Protein 6L8P (pdb70)

CATH classification: 3.30.1330.40

Nearest PDB structures (foldseek):
  6l8p-assembly1_B  TM=1.007E+00  e=3.776E-26  Psychrobacter sp. MES7-P7E
  3k0t-assembly1_B  TM=9.810E-01  e=5.019E-19  Pseudomonas syringae pv. tomato
  1jd1-assembly1_F  TM=9.611E-01  e=1.092E-15  Saccharomyces cerevisiae
  7kgc-assembly2_A  TM=9.576E-01  e=1.508E-15  Trichomonas vaginalis
  3quw-assembly1_A  TM=9.484E-01  e=1.023E-15  Saccharomyces cerevisiae

InterPro domains:
  IPR006056 RidA family [TIGR00004] (4-123)
  IPR006175 YjgF/YER057c/UK114 family [PF01042] (9-122)
  IPR006175 YjgF/YER057c/UK114 family [PTHR11803] (4-124)
  IPR019897 RidA, conserved site [PS01094] (101-119)
  IPR035959 RutC-like superfamily [G3DSA:3.30.1330.40] (1-125)
  IPR035959 RutC-like superfamily [SSF55298] (1-125)

Foldseek 3Di:
DKDFFDDLQAADDPDDDGQWIDDAQKIWGDKGWQARRPPRDHDPDDLSRLLSSLSRVQRRQVSVVHGQQFWAEKEKEFQDCVCVVSNVVSQVVRDDPPHHHYDYDYDNADPPGTGMIMITMGGD/DDQFDDLQAADDPDPDTQWDDDAQKIWGDWGWQARSVVRDHDPDDLSGLLSSLSRVQVRQVSNVHGQQFWQEKEKEFQDPVCVVSNVVSQVVRDDPPHHHYHYDRDNADPPGTGMIMITMGGD/DKDQFDDLQAADDPDPDTQWIDDDQKIWGDWHWQADSVVRDHDPDDLNGLLSSLSRVQVRQVSSVHGQQFWQEKEKEFQDCVCVVSNVVSQPVRDDPPHHHYHYDHDNADPPGGGMIMITMGGD

Solvent-accessible surface area: 13782 Å² total; per-residue (Å²): 139,78,86,57,13,122,16,115,157,3,8,66,37,35,20,10,33,16,10,0,5,35,13,49,71,26,0,10,0,0,8,8,12,0,11,25,35,151,75,63,118,44,93,161,43,22,118,36,10,0,76,18,0,0,90,1,0,78,11,0,0,90,47,4,59,15,40,15,104,30,1,0,17,0,32,1,4,0,36,64,26,96,31,21,66,48,0,23,108,5,0,84,88,41,19,70,137,75,42,5,0,6,4,5,14,36,3,47,30,4,6,126,57,2,41,0,6,0,10,2,20,0,78,58,119,105,51,13,109,23,122,157,2,6,56,38,37,21,11,32,16,2,0,0,45,8,57,73,25,0,9,0,0,8,8,10,0,13,18,30,164,74,64,118,44,98,165,42,23,113,36,10,0,74,18,0,1,93,0,0,89,14,0,0,92,46,3,56,16,37,23,103,32,1,0,10,1,38,4,8,1,32,67,45,95,32,25,64,46,0,23,103,4,1,85,87,44,19,70,136,80,40,6,0,4,4,5,17,32,3,46,31,5,8,120,58,2,43,0,6,0,18,2,19,0,57,61,128,78,101,50,15,109,23,124,161,2,6,56,38,32,19,11,32,15,1,0,0,35,7,38,75,28,0,9,0,0,8,9,9,0,12,22,30,167,73,64,116,40,97,157,45,21,114,36,11,0,76,18,0,0,90,1,0,71,14,0,0,104,46,3,57,15,44,13,88,17,6,0,15,0,36,0,8,0,36,63,27,96,32,17,67,48,0,22,107,3,1,83,88,37,21,77,136,85,38,9,0,4,3,5,14,36,3,48,24,1,8,118,51,2,44,0,6,0,14,2,18,0,72,53

Secondary structure (DSSP, 8-state):
-EEEE--TTSPPPSSS--SEEEETTEEEEEEE-SB-TTT-PBPSSHHHHHHHHHHHHHHHHHHTT--GGGEEEEEEEES-GGGHHHHHHHHHHH--SSPPEEEEEE-SB-GGG-SEEEEEEEE-/-EEE--TTSPPPSSS--SEEEETTEEEEEEE--EETTTTEE-SSHHHHHHHHHHHHHHHHHHTT--GGGEEEEEEEES-GGGHHHHHHHHHHH--SSPPEEEEEE-SB-GGG-SEEEEEEEE-/-EEEE--TTSPPPSSS--SEEEETTEEEEEEE-SEETTTTEEPSSHHHHHHHHHHHHHHHHHHTT--GGGEEEEEEEES-GGGHHHHHHHHHHH--SSPPEEEEEE-SB-GGG-SEEEEEEEE-

B-factor: mean 17.35, std 11.72, range [5.2, 79.17]

Structure (mmCIF, N/CA/C/O backbone):
data_6L8P
#
_entry.id   6L8P
#
_cell.length_a   67.284
_cell.length_b   71.141
_cell.length_c   108.479
_cell.angle_alpha   90.000
_cell.angle_beta   90.000
_cell.angle_gamma   90.000
#
_symmetry.space_group_name_H-M   'P 21 21 21'
#
loop_
_entity.id
_entity.type
_entity.pdbx_description
1 polymer 'RidA family protein'
2 non-polymer 'MALONATE ION'
3 water water
#
loop_
_atom_site.group_PDB
_atom_site.id
_atom_site.type_symbol
_atom_site.label_atom_id
_atom_site.label_alt_id
_atom_site.label_comp_id
_atom_site.label_asym_id
_atom_site.label_entity_id
_atom_site.label_seq_id
_atom_site.pdbx_PDB_ins_code
_atom_site.Cartn_x
_atom_site.Cartn_y
_atom_site.Cartn_z
_atom_site.occupancy
_atom_site.B_iso_or_equiv
_atom_site.auth_seq_id
_atom_site.auth_comp_id
_atom_site.auth_asym_id
_atom_site.auth_atom_id
_atom_site.pdbx_PDB_model_num
ATOM 1 N N . THR A 1 22 ? 22.648 18.696 28.885 1.00 33.21 2 THR A N 1
ATOM 2 C CA . THR A 1 22 ? 23.215 19.518 27.808 1.00 48.05 2 THR A CA 1
ATOM 3 C C . THR A 1 22 ? 23.108 18.799 26.463 1.00 36.64 2 THR A C 1
ATOM 4 O O . THR A 1 22 ? 23.192 17.579 26.416 1.00 36.50 2 THR A O 1
ATOM 8 N N . ARG A 1 23 ? 22.899 19.561 25.388 1.00 33.40 3 ARG A N 1
ATOM 9 C CA . ARG A 1 23 ? 22.766 18.964 24.069 1.00 28.85 3 ARG A CA 1
ATOM 10 C C . ARG A 1 23 ? 24.064 18.279 23.660 1.00 29.92 3 ARG A C 1
ATOM 11 O O . ARG A 1 23 ? 25.165 18.763 23.942 1.00 29.52 3 ARG A O 1
ATOM 19 N N . GLN A 1 24 ? 23.930 17.127 23.011 1.00 18.09 4 GLN A N 1
ATOM 20 C CA . GLN A 1 24 ? 25.027 16.467 22.320 1.00 19.09 4 GLN A CA 1
ATOM 21 C C . GLN A 1 24 ? 24.542 16.181 20.911 1.00 18.09 4 GLN A C 1
ATOM 22 O O . GLN A 1 24 ? 23.532 15.502 20.744 1.00 19.25 4 GLN A O 1
ATOM 28 N N . THR A 1 25 ? 25.278 16.649 19.917 1.00 14.27 5 THR A N 1
ATOM 29 C CA . THR A 1 25 ? 24.998 16.289 18.532 1.00 13.35 5 THR A CA 1
ATOM 30 C C . THR A 1 25 ? 25.607 14.928 18.210 1.00 17.99 5 THR A C 1
ATOM 31 O O . THR A 1 25 ? 26.745 14.628 18.597 1.00 18.74 5 THR A O 1
ATOM 35 N N . ILE A 1 26 ? 24.842 14.091 17.530 1.00 13.32 6 ILE A N 1
ATOM 36 C CA . ILE A 1 26 ? 25.227 12.721 17.219 1.00 13.95 6 ILE A CA 1
ATOM 37 C C . ILE A 1 26 ? 25.633 12.667 15.753 1.00 17.45 6 ILE A C 1
ATOM 38 O O . ILE A 1 26 ? 24.916 13.179 14.878 1.00 16.40 6 ILE A O 1
ATOM 43 N N . GLN A 1 27 ? 26.771 12.027 15.470 1.00 15.19 7 GLN A N 1
ATOM 44 C CA . GLN A 1 27 ? 27.181 11.797 14.091 1.00 15.54 7 GLN A CA 1
ATOM 45 C C . GLN A 1 27 ? 27.800 10.413 13.995 1.00 22.51 7 GLN A C 1
ATOM 46 O O . GLN A 1 27 ? 28.557 9.996 14.882 1.00 22.29 7 GLN A O 1
ATOM 52 N N . THR A 1 28 ? 27.461 9.704 12.932 1.00 15.33 8 THR A N 1
ATOM 53 C CA . THR A 1 28 ? 28.096 8.427 12.634 1.00 17.18 8 THR A CA 1
ATOM 54 C C . THR A 1 28 ? 28.247 8.252 11.131 1.00 17.04 8 THR A C 1
ATOM 55 O O . THR A 1 28 ? 27.317 8.483 10.361 1.00 14.77 8 THR A O 1
ATOM 59 N N . ASP A 1 29 ? 29.418 7.761 10.712 1.00 17.33 9 ASP A N 1
ATOM 60 C CA . ASP A 1 29 ? 29.564 7.418 9.304 1.00 18.01 9 ASP A CA 1
ATOM 61 C C . ASP A 1 29 ? 28.772 6.187 8.883 1.00 16.95 9 ASP A C 1
ATOM 62 O O . ASP A 1 29 ? 28.739 5.878 7.682 1.00 17.46 9 ASP A O 1
ATOM 67 N N . LYS A 1 30 ? 28.155 5.456 9.825 1.00 15.23 10 LYS A N 1
ATOM 68 C CA . LYS A 1 30 ? 27.352 4.306 9.460 1.00 15.93 10 LYS A CA 1
ATOM 69 C C . LYS A 1 30 ? 25.948 4.682 9.034 1.00 15.18 10 LYS A C 1
ATOM 70 O O . LYS A 1 30 ? 25.190 3.804 8.630 1.00 17.45 10 LYS A O 1
ATOM 76 N N . ALA A 1 31 ? 25.576 5.949 9.141 1.00 12.58 11 ALA A N 1
ATOM 77 C CA . ALA A 1 31 ? 24.319 6.412 8.579 1.00 11.12 11 ALA A CA 1
ATOM 78 C C . ALA A 1 31 ? 24.592 7.473 7.521 1.00 14.23 11 ALA A C 1
ATOM 79 O O . ALA A 1 31 ? 25.696 8.046 7.466 1.00 12.71 11 ALA A O 1
ATOM 81 N N . PRO A 1 32 ? 23.629 7.741 6.647 1.00 11.54 12 PRO A N 1
ATOM 82 C CA . PRO A 1 32 ? 23.871 8.719 5.566 1.00 10.64 12 PRO A CA 1
ATOM 83 C C . PRO A 1 32 ? 24.219 10.103 6.101 1.00 10.20 12 PRO A C 1
ATOM 84 O O . PRO A 1 32 ? 23.657 10.587 7.100 1.00 13.03 12 PRO A O 1
ATOM 88 N N . ALA A 1 33 ? 25.109 10.780 5.391 1.00 10.18 13 ALA A N 1
ATOM 89 C CA . ALA A 1 33 ? 25.326 12.189 5.686 1.00 10.02 13 ALA A CA 1
ATOM 90 C C . ALA A 1 33 ? 24.049 12.972 5.454 1.00 14.33 13 ALA A C 1
ATOM 91 O O . ALA A 1 33 ? 23.242 12.626 4.596 1.00 15.68 13 ALA A O 1
ATOM 93 N N . ALA A 1 34 ? 23.861 14.045 6.226 1.00 11.41 14 ALA A N 1
ATOM 94 C CA . ALA A 1 34 ? 22.671 14.870 6.016 1.00 12.24 14 ALA A CA 1
ATOM 95 C C . ALA A 1 34 ? 22.643 15.409 4.588 1.00 12.91 14 ALA A C 1
ATOM 96 O O . ALA A 1 34 ? 23.678 15.826 4.069 1.00 14.79 14 ALA A O 1
ATOM 98 N N . VAL A 1 35 ? 21.460 15.431 3.963 1.00 11.00 15 VAL A N 1
ATOM 99 C CA . VAL A 1 35 ? 21.302 15.990 2.622 1.00 12.64 15 VAL A CA 1
ATOM 100 C C . VAL A 1 35 ? 20.797 17.419 2.683 1.00 16.57 15 VAL A C 1
ATOM 101 O O . VAL A 1 35 ? 20.426 17.995 1.657 1.00 19.71 15 VAL A O 1
ATOM 105 N N . GLY A 1 36 ? 20.803 18.005 3.855 1.00 14.19 16 GLY A N 1
ATOM 106 C CA . GLY A 1 36 ? 20.404 19.387 4.030 1.00 12.81 16 GLY A CA 1
ATOM 107 C C . GLY A 1 36 ? 21.055 19.917 5.296 1.00 11.13 16 GLY A C 1
ATOM 108 O O . GLY A 1 36 ? 21.999 19.329 5.828 1.00 11.97 16 GLY A O 1
ATOM 109 N N . THR A 1 37 ? 20.540 21.049 5.787 1.00 11.24 17 THR A N 1
ATOM 110 C CA . THR A 1 37 ? 21.182 21.781 6.869 1.00 11.38 17 THR A CA 1
ATOM 111 C C . THR A 1 37 ? 20.640 21.245 8.187 1.00 11.46 17 THR A C 1
ATOM 112 O O . THR A 1 37 ? 19.757 21.838 8.814 1.00 11.80 17 THR A O 1
ATOM 116 N N . TYR A 1 38 ? 21.179 20.089 8.602 1.00 9.93 18 TYR A N 1
ATOM 117 C CA . TYR A 1 38 ? 20.736 19.420 9.828 1.00 8.80 18 TYR A CA 1
ATOM 118 C C . TYR A 1 38 ? 21.800 18.421 10.276 1.00 10.94 18 TYR A C 1
ATOM 119 O O . TYR A 1 38 ? 22.695 18.053 9.502 1.00 11.25 18 TYR A O 1
ATOM 128 N N . SER A 1 39 ? 21.708 18.021 11.550 1.00 9.64 19 SER A N 1
ATOM 129 C CA . SER A 1 39 ? 22.518 16.952 12.115 1.00 9.52 19 SER A CA 1
ATOM 130 C C . SER A 1 39 ? 21.713 15.671 12.114 1.00 9.50 19 SER A C 1
ATOM 131 O O . SER A 1 39 ? 20.474 15.685 12.167 1.00 10.22 19 SER A O 1
ATOM 134 N N . GLN A 1 40 ? 22.441 14.538 12.145 1.00 8.89 20 GLN A N 1
ATOM 135 C CA . GLN A 1 40 ? 21.750 13.255 12.154 1.00 9.13 20 GLN A CA 1
ATOM 136 C C . GLN A 1 40 ? 20.836 13.099 13.371 1.00 11.28 20 GLN A C 1
ATOM 137 O O . GLN A 1 40 ? 19.731 12.557 13.239 1.00 9.90 20 GLN A O 1
ATOM 143 N N . ALA A 1 41 ? 21.286 13.504 14.556 1.00 9.77 21 ALA A N 1
ATOM 144 C CA . ALA A 1 41 ? 20.429 13.425 15.734 1.00 9.40 21 ALA A CA 1
ATOM 145 C C . ALA A 1 41 ? 20.968 14.369 16.783 1.00 10.71 21 ALA A C 1
ATOM 146 O O . ALA A 1 41 ? 22.138 14.756 16.754 1.00 11.50 21 ALA A O 1
ATOM 148 N N . VAL A 1 42 ? 20.095 14.723 17.729 1.00 9.60 22 VAL A N 1
ATOM 149 C CA . VAL A 1 42 ? 20.480 15.552 18.870 1.00 8.74 22 VAL A CA 1
ATOM 150 C C . VAL A 1 42 ? 19.995 14.855 20.127 1.00 11.81 22 VAL A C 1
ATOM 151 O O . VAL A 1 42 ? 18.820 14.482 20.228 1.00 12.31 22 VAL A O 1
ATOM 155 N N . LYS A 1 43 ? 20.884 14.693 21.096 1.00 11.65 23 LYS A N 1
ATOM 156 C CA . LYS A 1 43 ? 20.555 14.029 22.352 1.00 13.74 23 LYS A CA 1
ATOM 157 C C . LYS A 1 43 ? 20.537 15.057 23.470 1.00 13.79 23 LYS A C 1
ATOM 158 O O . LYS A 1 43 ? 21.457 15.871 23.574 1.00 15.09 23 LYS A O 1
ATOM 164 N N . VAL A 1 44 ? 19.482 15.035 24.283 1.00 13.77 24 VAL A N 1
ATOM 165 C CA . VAL A 1 44 ? 19.392 15.895 25.464 1.00 15.78 24 VAL A CA 1
ATOM 166 C C . VAL A 1 44 ? 18.994 14.982 26.608 1.00 18.08 24 VAL A C 1
ATOM 167 O O . VAL A 1 44 ? 17.856 14.494 26.667 1.00 20.21 24 VAL A O 1
ATOM 171 N N . GLY A 1 45 ? 19.948 14.698 27.476 1.00 22.23 25 GLY A N 1
ATOM 172 C CA . GLY A 1 45 ? 19.672 13.761 28.554 1.00 22.98 25 GLY A CA 1
ATOM 173 C C . GLY A 1 45 ? 19.435 12.377 27.994 1.00 20.85 25 GLY A C 1
ATOM 174 O O . GLY A 1 45 ? 20.241 11.845 27.224 1.00 28.51 25 GLY A O 1
ATOM 175 N N . ASN A 1 46 ? 18.302 11.792 28.371 1.00 20.52 26 ASN A N 1
ATOM 176 C CA . ASN A 1 46 ? 17.931 10.472 27.894 1.00 26.14 26 ASN A CA 1
ATOM 177 C C . ASN A 1 46 ? 17.179 10.520 26.578 1.00 15.80 26 ASN A C 1
ATOM 178 O O . ASN A 1 46 ? 16.989 9.462 25.961 1.00 18.50 26 ASN A O 1
ATOM 183 N N . THR A 1 47 ? 16.760 11.711 26.139 1.00 18.02 27 THR A N 1
ATOM 184 C CA . THR A 1 47 ? 15.921 11.828 24.943 1.00 15.05 27 THR A CA 1
ATOM 185 C C . THR A 1 47 ? 16.793 12.055 23.709 1.00 14.97 27 THR A C 1
ATOM 186 O O . THR A 1 47 ? 17.763 12.813 23.751 1.00 15.83 27 THR A O 1
ATOM 190 N N . VAL A 1 48 ? 16.486 11.373 22.620 1.00 11.82 28 VAL A N 1
ATOM 191 C CA . VAL A 1 48 ? 17.237 11.604 21.385 1.00 9.85 28 VAL A CA 1
ATOM 192 C C . VAL A 1 48 ? 16.243 11.917 20.282 1.00 9.91 28 VAL A C 1
ATOM 193 O O . VAL A 1 48 ? 15.292 11.158 20.091 1.00 11.54 28 VAL A O 1
ATOM 197 N N . TYR A 1 49 ? 16.477 13.003 19.545 1.00 9.56 29 TYR A N 1
ATOM 198 C CA . TYR A 1 49 ? 15.668 13.348 18.363 1.00 9.06 29 TYR A CA 1
ATOM 199 C C . TYR A 1 49 ? 16.492 12.945 17.149 1.00 10.14 29 TYR A C 1
ATOM 200 O O . TYR A 1 49 ? 17.543 13.543 16.893 1.00 10.78 29 TYR A O 1
ATOM 209 N N . ILE A 1 50 ? 16.023 11.940 16.400 1.00 8.25 30 ILE A N 1
ATOM 210 C CA . ILE A 1 50 ? 16.702 11.480 15.186 1.00 7.91 30 ILE A CA 1
ATOM 211 C C . ILE A 1 50 ? 16.005 12.097 13.979 1.00 9.54 30 ILE A C 1
ATOM 212 O O . ILE A 1 50 ? 14.776 11.964 13.816 1.00 11.59 30 ILE A O 1
ATOM 217 N N . SER A 1 51 ? 16.809 12.744 13.132 1.00 8.07 31 SER A N 1
ATOM 218 C CA . SER A 1 51 ? 16.322 13.339 11.891 1.00 7.21 31 SER A CA 1
ATOM 219 C C . SER A 1 51 ? 15.615 12.315 11.020 1.00 10.81 31 SER A C 1
ATOM 220 O O . SER A 1 51 ? 15.852 11.097 11.109 1.00 10.29 31 SER A O 1
ATOM 223 N N . GLY A 1 52 ? 14.732 12.820 10.159 1.00 8.32 32 GLY A N 1
ATOM 224 C CA . GLY A 1 52 ? 14.131 11.938 9.164 1.00 7.20 32 GLY A CA 1
ATOM 225 C C . GLY A 1 52 ? 15.208 11.205 8.398 1.00 10.15 32 GLY A C 1
ATOM 226 O O . GLY A 1 52 ? 16.204 11.798 7.995 1.00 11.77 32 GLY A O 1
ATOM 227 N N . GLN A 1 53 ? 15.039 9.897 8.253 1.00 9.08 33 GLN A N 1
ATOM 228 C CA . GLN A 1 53 ? 15.953 9.056 7.492 1.00 9.47 33 GLN A CA 1
ATOM 229 C C . GLN A 1 53 ? 15.255 8.558 6.243 1.00 10.67 33 GLN A C 1
ATOM 230 O O . GLN A 1 53 ? 14.090 8.142 6.294 1.00 9.25 33 GLN A O 1
ATOM 236 N N . LEU A 1 54 ? 15.972 8.607 5.119 1.00 10.18 34 LEU A N 1
ATOM 237 C CA . LEU A 1 54 ? 15.526 8.070 3.844 1.00 8.35 34 LEU A CA 1
ATOM 238 C C . LEU A 1 54 ? 16.342 6.821 3.529 1.00 9.58 34 LEU A C 1
ATOM 239 O O . LEU A 1 54 ? 17.337 6.516 4.206 1.00 11.77 34 LEU A O 1
ATOM 244 N N . GLY A 1 55 ? 15.907 6.089 2.496 1.00 9.05 35 GLY A N 1
ATOM 245 C CA . GLY A 1 55 ? 16.496 4.783 2.230 1.00 9.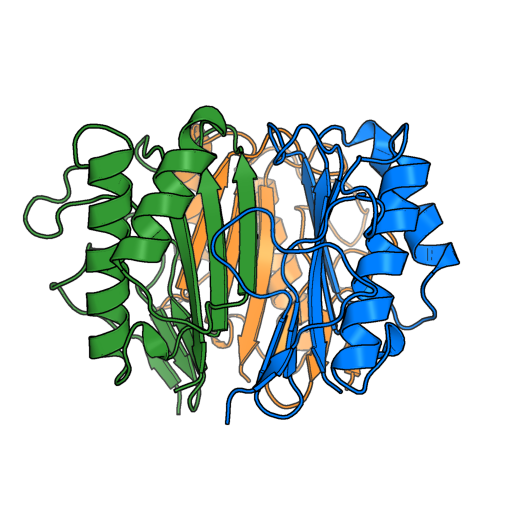42 35 GLY A CA 1
ATOM 246 C C . GLY A 1 55 ? 17.818 4.827 1.466 1.00 9.97 35 GLY A C 1
ATOM 247 O O . GLY A 1 55 ? 17.997 4.064 0.515 1.00 10.99 35 GLY A O 1
ATOM 248 N N . PHE A 1 56 ? 18.726 5.709 1.862 1.00 10.70 36 PHE A N 1
ATOM 249 C CA . PHE A 1 56 ? 20.037 5.804 1.217 1.00 10.85 36 PHE A CA 1
ATOM 250 C C . PHE A 1 56 ? 20.981 4.730 1.732 1.00 10.93 36 PHE A C 1
ATOM 251 O O . PHE A 1 56 ? 21.087 4.490 2.938 1.00 11.39 36 PHE A O 1
ATOM 259 N N . ASP A 1 57 ? 21.760 4.150 0.828 1.00 11.82 37 ASP A N 1
ATOM 260 C CA . ASP A 1 57 ? 23.001 3.491 1.244 1.00 11.76 37 ASP A CA 1
ATOM 261 C C . ASP A 1 57 ? 23.947 4.544 1.831 1.00 12.90 37 ASP A C 1
ATOM 262 O O . ASP A 1 57 ? 24.157 5.592 1.190 1.00 14.13 37 ASP A O 1
ATOM 267 N N . PRO A 1 58 ? 24.444 4.386 3.061 1.00 10.84 38 PRO A N 1
ATOM 268 C CA . PRO A 1 58 ? 25.187 5.488 3.680 1.00 10.92 38 PRO A CA 1
ATOM 269 C C . PRO A 1 58 ? 26.527 5.773 3.025 1.00 15.74 38 PRO A C 1
ATOM 270 O O . PRO A 1 58 ? 27.086 6.847 3.266 1.00 23.47 38 PRO A O 1
ATOM 274 N N . GLU A 1 59 ? 27.065 4.849 2.241 1.00 13.45 39 GLU A N 1
ATOM 275 C CA . GLU A 1 59 ? 28.336 5.150 1.578 1.00 17.60 39 GLU A CA 1
ATOM 276 C C . GLU A 1 59 ? 28.126 5.803 0.228 1.00 15.53 39 GLU A C 1
ATOM 277 O O . GLU A 1 59 ? 28.834 6.755 -0.134 1.00 17.87 39 GLU A O 1
ATOM 283 N N . THR A 1 60 ? 27.156 5.322 -0.521 1.00 11.81 40 THR A N 1
ATOM 284 C CA . THR A 1 60 ? 26.994 5.811 -1.882 1.00 11.03 40 THR A CA 1
ATOM 285 C C . THR A 1 60 ? 26.023 6.967 -1.981 1.00 12.58 40 THR A C 1
ATOM 286 O O . THR A 1 60 ? 25.996 7.654 -3.018 1.00 12.03 40 THR A O 1
ATOM 290 N N . MET A 1 61 ? 25.202 7.168 -0.931 1.00 9.83 41 MET A N 1
ATOM 291 C CA . MET A 1 61 ? 24.106 8.151 -0.935 1.00 9.97 41 MET A CA 1
ATOM 292 C C . MET A 1 61 ? 23.123 7.937 -2.074 1.00 12.63 41 MET A C 1
ATOM 293 O O . MET A 1 61 ? 22.444 8.880 -2.490 1.00 17.43 41 MET A O 1
ATOM 298 N N . GLU A 1 62 ? 22.972 6.698 -2.550 1.00 11.71 42 GLU A N 1
ATOM 299 C CA . GLU A 1 62 ? 21.954 6.362 -3.531 1.00 10.94 42 GLU A CA 1
ATOM 300 C C . GLU A 1 62 ? 20.811 5.651 -2.825 1.00 10.94 42 GLU A C 1
ATOM 301 O O . GLU A 1 62 ? 21.041 4.800 -1.966 1.00 11.58 42 GLU A O 1
ATOM 307 N N . LEU A 1 63 ? 19.588 5.991 -3.211 1.00 12.60 43 LEU A N 1
ATOM 308 C CA . LEU A 1 63 ? 18.415 5.279 -2.695 1.00 9.57 43 LEU A CA 1
ATOM 309 C C . LEU A 1 63 ? 18.390 3.830 -3.152 1.00 10.02 43 LEU A C 1
ATOM 310 O O . LEU A 1 63 ? 18.674 3.516 -4.315 1.00 13.38 43 LEU A O 1
ATOM 315 N N . ARG A 1 64 ? 18.032 2.934 -2.237 1.00 12.41 44 ARG A N 1
ATOM 316 C CA . ARG A 1 64 ? 17.789 1.546 -2.618 1.00 12.21 44 ARG A CA 1
ATOM 317 C C . ARG A 1 64 ? 16.615 1.458 -3.588 1.00 12.79 44 ARG A C 1
ATOM 318 O O . ARG A 1 64 ? 15.787 2.372 -3.711 1.00 13.74 44 ARG A O 1
ATOM 326 N N . GLU A 1 65 ? 16.540 0.340 -4.322 1.00 13.83 45 GLU A N 1
ATOM 327 C CA . GLU A 1 65 ? 15.494 0.171 -5.325 1.00 13.63 45 GLU A CA 1
ATOM 328 C C . GLU A 1 65 ? 14.205 -0.359 -4.697 1.00 15.14 45 GLU A C 1
ATOM 329 O O . GLU A 1 65 ? 14.187 -1.484 -4.174 1.00 16.77 45 GLU A O 1
ATOM 335 N N . GLY A 1 66 ? 13.134 0.440 -4.783 1.00 16.03 46 GLY A N 1
ATOM 336 C CA . GLY A 1 66 ? 11.807 0.041 -4.357 1.00 15.15 46 GLY A CA 1
ATOM 337 C C . GLY A 1 66 ? 11.532 0.290 -2.878 1.00 13.84 46 GLY A C 1
ATOM 338 O O . GLY A 1 66 ? 12.439 0.439 -2.055 1.00 14.59 46 GLY A O 1
ATOM 339 N N . PHE A 1 67 ? 10.228 0.244 -2.537 1.00 14.32 47 PHE A N 1
ATOM 340 C CA . PHE A 1 67 ? 9.806 0.577 -1.180 1.00 15.81 47 PHE A CA 1
ATOM 341 C C . PHE A 1 67 ? 10.413 -0.353 -0.136 1.00 13.04 47 PHE A C 1
ATOM 342 O O . PHE A 1 67 ? 10.896 0.113 0.885 1.00 12.80 47 PHE A O 1
ATOM 350 N N . LYS A 1 68 ? 10.293 -1.681 -0.303 1.00 11.60 48 LYS A N 1
ATOM 351 C CA . LYS A 1 68 ? 10.733 -2.565 0.778 1.00 13.01 48 LYS A CA 1
ATOM 352 C C . LYS A 1 68 ? 12.209 -2.358 1.100 1.00 12.81 48 LYS A C 1
ATOM 353 O O . LYS A 1 68 ? 12.605 -2.279 2.273 1.00 12.40 48 LYS A O 1
ATOM 359 N N . ALA A 1 69 ? 13.041 -2.300 0.056 1.00 12.72 49 ALA A N 1
ATOM 360 C CA . ALA A 1 69 ? 14.469 -2.121 0.256 1.00 13.04 49 ALA A CA 1
ATOM 361 C C . ALA A 1 69 ? 14.771 -0.766 0.890 1.00 12.99 49 ALA A C 1
ATOM 362 O O . ALA A 1 69 ? 15.632 -0.662 1.770 1.00 11.69 49 ALA A O 1
ATOM 364 N N . GLN A 1 70 ? 14.056 0.281 0.465 1.00 11.55 50 GLN A N 1
ATOM 365 C CA . GLN A 1 70 ? 14.252 1.578 1.112 1.00 10.33 50 GLN A CA 1
ATOM 366 C C . GLN A 1 70 ? 13.825 1.547 2.568 1.00 10.69 50 GLN A C 1
ATOM 367 O O . GLN A 1 70 ? 14.519 2.110 3.419 1.00 10.44 50 GLN A O 1
ATOM 373 N N . ALA A 1 71 ? 12.691 0.892 2.883 1.00 10.68 51 ALA A N 1
ATOM 374 C CA . ALA A 1 71 ? 12.250 0.826 4.286 1.00 8.93 51 ALA A CA 1
ATOM 375 C C . ALA A 1 71 ? 13.237 0.043 5.168 1.00 9.20 51 ALA A C 1
ATOM 376 O O . ALA A 1 71 ? 13.536 0.449 6.308 1.00 10.69 51 ALA A O 1
ATOM 378 N N . GLU A 1 72 ? 13.742 -1.089 4.660 1.00 11.27 52 GLU A N 1
ATOM 379 C CA . GLU A 1 72 ? 14.750 -1.833 5.393 1.00 12.06 52 GLU A CA 1
ATOM 380 C C . GLU A 1 72 ? 15.995 -0.991 5.615 1.00 10.59 52 GLU A C 1
ATOM 381 O O . GLU A 1 72 ? 16.597 -1.033 6.697 1.00 12.35 52 GLU A O 1
ATOM 387 N N . GLN A 1 73 ? 16.404 -0.226 4.585 1.00 9.80 53 GLN A N 1
ATOM 388 C CA . GLN A 1 73 ? 17.581 0.623 4.705 1.00 11.71 53 GLN A CA 1
ATOM 389 C C . GLN A 1 73 ? 17.348 1.763 5.692 1.00 9.30 53 GLN A C 1
ATOM 390 O O . GLN A 1 73 ? 18.241 2.112 6.467 1.00 10.53 53 GLN A O 1
ATOM 396 N N . VAL A 1 74 ? 16.130 2.326 5.713 1.00 9.66 54 VAL A N 1
ATOM 397 C CA . VAL A 1 74 ? 15.812 3.348 6.709 1.00 8.84 54 VAL A CA 1
ATOM 398 C C . VAL A 1 74 ? 16.001 2.794 8.106 1.00 10.11 54 VAL A C 1
ATOM 399 O O . VAL A 1 74 ? 16.596 3.450 8.969 1.00 9.16 54 VAL A O 1
ATOM 403 N N . PHE A 1 75 ? 15.533 1.562 8.338 1.00 11.88 55 PHE A N 1
ATOM 404 C CA . PHE A 1 75 ? 15.743 0.960 9.657 1.00 12.16 55 PHE A CA 1
ATOM 405 C C . PHE A 1 75 ? 17.230 0.757 9.972 1.00 9.17 55 PHE A C 1
ATOM 406 O O . PHE A 1 75 ? 17.666 0.996 11.102 1.00 12.28 55 PHE A O 1
ATOM 414 N N . GLU A 1 76 ? 18.038 0.339 8.983 1.00 11.99 56 GLU A N 1
ATOM 415 C CA . GLU A 1 76 ? 19.477 0.211 9.253 1.00 13.01 56 GLU A CA 1
ATOM 416 C C . GLU A 1 76 ? 20.100 1.565 9.600 1.00 10.37 56 GLU A C 1
ATOM 417 O O . GLU A 1 76 ? 20.951 1.677 10.509 1.00 13.63 56 GLU A O 1
ATOM 423 N N . ASN A 1 77 ? 19.678 2.616 8.876 1.00 10.24 57 ASN A N 1
ATOM 424 C CA . ASN A 1 77 ? 20.176 3.965 9.134 1.00 9.22 57 ASN A CA 1
ATOM 425 C C . ASN A 1 77 ? 19.785 4.471 10.527 1.00 10.45 57 ASN A C 1
ATOM 426 O O . ASN A 1 77 ? 20.610 5.026 11.273 1.00 11.71 57 ASN A O 1
ATOM 431 N N . ILE A 1 78 ? 18.524 4.252 10.912 1.00 10.18 58 ILE A N 1
ATOM 432 C CA . ILE A 1 78 ? 18.089 4.644 12.245 1.00 8.81 58 ILE A CA 1
ATOM 433 C C . ILE A 1 78 ? 18.845 3.868 13.304 1.00 9.18 58 ILE A C 1
ATOM 434 O O . ILE A 1 78 ? 19.297 4.453 14.286 1.00 10.92 58 ILE A O 1
ATOM 439 N N . LYS A 1 79 ? 18.978 2.552 13.114 1.00 11.21 59 LYS A N 1
ATOM 440 C CA . LYS A 1 79 ? 19.691 1.712 14.084 1.00 11.64 59 LYS A CA 1
ATOM 441 C C . LYS A 1 79 ? 21.117 2.216 14.293 1.00 12.84 59 LYS A C 1
ATOM 442 O O . LYS A 1 79 ? 21.591 2.323 15.441 1.00 13.57 59 LYS A O 1
ATOM 448 N N . ALA A 1 80 ? 21.802 2.575 13.195 1.00 14.31 60 ALA A N 1
ATOM 449 C CA . ALA A 1 80 ? 23.164 3.081 13.340 1.00 12.40 60 ALA A CA 1
ATOM 450 C C . ALA A 1 80 ? 23.205 4.334 14.213 1.00 12.97 60 ALA A C 1
ATOM 451 O O . ALA A 1 80 ? 24.122 4.507 15.038 1.00 15.29 60 ALA A O 1
ATOM 453 N N . ILE A 1 81 ? 22.233 5.245 14.018 1.00 10.80 61 ILE A N 1
ATOM 454 C CA . ILE A 1 81 ? 22.227 6.463 14.809 1.00 8.93 61 ILE A CA 1
ATOM 455 C C . ILE A 1 81 ? 21.859 6.168 16.259 1.00 11.92 61 ILE A C 1
ATOM 456 O O . ILE A 1 81 ? 22.414 6.780 17.180 1.00 13.19 61 ILE A O 1
ATOM 461 N N . CYS A 1 82 ? 20.929 5.241 16.481 1.00 11.25 62 CYS A N 1
ATOM 462 C CA . CYS A 1 82 ? 20.596 4.832 17.842 1.00 12.35 62 CYS A CA 1
ATOM 463 C C . CYS A 1 82 ? 21.844 4.377 18.565 1.00 15.52 62 CYS A C 1
ATOM 464 O O . CYS A 1 82 ? 22.096 4.788 19.702 1.00 15.66 62 CYS A O 1
ATOM 467 N N . GLU A 1 83 ? 22.637 3.539 17.897 1.00 14.88 63 GLU A N 1
ATOM 468 C CA . GLU A 1 83 ? 23.842 2.999 18.528 1.00 14.73 63 GLU A CA 1
ATOM 469 C C . GLU A 1 83 ? 24.864 4.090 18.780 1.00 19.11 63 GLU A C 1
ATOM 470 O O . GLU A 1 83 ? 25.513 4.104 19.833 1.00 19.23 63 GLU A O 1
ATOM 476 N N . ALA A 1 84 ? 25.015 5.027 17.839 1.00 15.14 64 ALA A N 1
ATOM 477 C CA . ALA A 1 84 ? 25.908 6.154 18.067 1.00 15.86 64 ALA A CA 1
ATOM 478 C C . ALA A 1 84 ? 25.460 6.995 19.251 1.00 18.17 64 ALA A C 1
ATOM 479 O O . ALA A 1 84 ? 26.280 7.649 19.897 1.00 18.37 64 ALA A O 1
ATOM 481 N N . ALA A 1 85 ? 24.166 6.993 19.561 1.00 15.32 65 ALA A N 1
ATOM 482 C CA . ALA A 1 85 ? 23.662 7.759 20.698 1.00 13.75 65 ALA A CA 1
ATOM 483 C C . ALA A 1 85 ? 23.718 6.976 22.004 1.00 15.51 65 ALA A C 1
ATOM 484 O O . ALA A 1 85 ? 23.302 7.502 23.044 1.00 21.12 65 ALA A O 1
ATOM 486 N N . GLY A 1 86 ? 24.193 5.734 21.961 1.00 17.82 66 GLY A N 1
ATOM 487 C CA . GLY A 1 86 ? 24.279 4.890 23.142 1.00 18.58 66 GLY A CA 1
ATOM 488 C C . GLY A 1 86 ? 23.034 4.097 23.416 1.00 24.91 66 GLY A C 1
ATOM 489 O O . GLY A 1 86 ? 22.857 3.594 24.531 1.00 23.29 66 GLY A O 1
ATOM 490 N N . GLY A 1 87 ? 22.154 3.986 22.442 1.00 16.59 67 GLY A N 1
ATOM 491 C CA . GLY A 1 87 ? 20.947 3.202 22.600 1.00 19.01 67 GLY A CA 1
ATOM 492 C C . GLY A 1 87 ? 20.748 2.164 21.520 1.00 17.86 67 GLY A C 1
ATOM 493 O O . GLY A 1 87 ? 21.716 1.688 20.905 1.00 19.30 67 GLY A O 1
ATOM 494 N N . SER A 1 88 ? 19.487 1.805 21.283 1.00 16.72 68 SER A N 1
ATOM 495 C CA . SER A 1 88 ? 19.108 0.823 20.279 1.00 16.25 68 SER A CA 1
ATOM 496 C C . SER A 1 88 ? 17.680 1.131 19.835 1.00 13.37 68 SER A C 1
ATOM 497 O O . SER A 1 88 ? 17.029 2.033 20.385 1.00 14.95 68 SER A O 1
ATOM 500 N N . LEU A 1 89 ? 17.198 0.380 18.827 1.00 15.44 69 LEU A N 1
ATOM 501 C CA . LEU A 1 89 ? 15.803 0.551 18.395 1.00 14.19 69 LEU A CA 1
ATOM 502 C C . LEU A 1 89 ? 14.824 0.259 19.527 1.00 14.55 69 LEU A C 1
ATOM 503 O O . LEU A 1 89 ? 13.692 0.765 19.518 1.00 14.94 69 LEU A O 1
ATOM 508 N N . ASN A 1 90 ? 15.220 -0.563 20.506 1.00 17.10 70 ASN A N 1
ATOM 509 C CA . ASN A 1 90 ? 14.327 -0.803 21.647 1.00 16.40 70 ASN A CA 1
ATOM 510 C C . ASN A 1 90 ? 14.043 0.460 22.438 1.00 17.08 70 ASN A C 1
ATOM 511 O O . ASN A 1 90 ? 13.115 0.472 23.259 1.00 17.24 70 ASN A O 1
ATOM 516 N N . ASP A 1 91 ? 14.835 1.514 22.254 1.00 13.96 71 ASP A N 1
ATOM 517 C CA . ASP A 1 91 ? 14.627 2.750 22.988 1.00 12.51 71 ASP A CA 1
ATOM 518 C C . ASP A 1 91 ? 13.722 3.730 22.255 1.00 11.33 71 ASP A C 1
ATOM 519 O O . ASP A 1 91 ? 13.373 4.763 22.836 1.00 13.34 71 ASP A O 1
ATOM 524 N N . VAL A 1 92 ? 13.306 3.414 21.027 1.00 12.01 72 VAL A N 1
ATOM 525 C CA . VAL A 1 92 ? 12.402 4.333 20.326 1.00 10.94 72 VAL A CA 1
ATOM 526 C C . VAL A 1 92 ? 11.069 4.380 21.063 1.00 10.75 72 VAL A C 1
ATOM 527 O O . VAL A 1 92 ? 10.480 3.331 21.366 1.00 12.36 72 VAL A O 1
ATOM 531 N N . VAL A 1 93 ? 10.567 5.602 21.296 1.00 10.15 73 VAL A N 1
ATOM 532 C CA . VAL A 1 93 ? 9.234 5.811 21.861 1.00 8.98 73 VAL A CA 1
ATOM 533 C C . VAL A 1 93 ? 8.246 6.328 20.840 1.00 11.38 73 VAL A C 1
ATOM 534 O O . VAL A 1 93 ? 7.034 6.116 21.031 1.00 11.25 73 VAL A O 1
ATOM 538 N N . LYS A 1 94 ? 8.715 6.947 19.743 1.00 9.48 74 LYS A N 1
ATOM 539 C CA . LYS A 1 94 ? 7.771 7.461 18.743 1.00 8.68 74 LYS A CA 1
ATOM 540 C C . LYS A 1 94 ? 8.465 7.428 17.387 1.00 8.42 74 LYS A C 1
ATOM 541 O O . LYS A 1 94 ? 9.612 7.866 17.278 1.00 9.92 74 LYS A O 1
ATOM 547 N N . PHE A 1 95 ? 7.778 6.882 16.393 1.00 7.57 75 PHE A N 1
ATOM 548 C CA . PHE A 1 95 ? 8.167 6.989 14.987 1.00 10.62 75 PHE A CA 1
ATOM 549 C C . PHE A 1 95 ? 7.155 7.862 14.246 1.00 10.53 75 PHE A C 1
ATOM 550 O O . PHE A 1 95 ? 5.945 7.742 14.454 1.00 9.10 75 PHE A O 1
ATOM 558 N N . ASN A 1 96 ? 7.635 8.672 13.301 1.00 8.06 76 ASN A N 1
ATOM 559 C CA . ASN A 1 96 ? 6.744 9.395 12.395 1.00 7.72 76 ASN A CA 1
ATOM 560 C C . ASN A 1 96 ? 7.089 8.954 10.992 1.00 10.71 76 ASN A C 1
ATOM 561 O O . ASN A 1 96 ? 8.223 9.154 10.539 1.00 9.90 76 ASN A O 1
ATOM 566 N N . VAL A 1 97 ? 6.135 8.347 10.309 1.00 7.69 77 VAL A N 1
ATOM 567 C CA . VAL A 1 97 ? 6.380 7.758 8.993 1.00 7.78 77 VAL A CA 1
ATOM 568 C C . VAL A 1 97 ? 5.715 8.606 7.916 1.00 8.18 77 VAL A C 1
ATOM 569 O O . VAL A 1 97 ? 4.511 8.897 8.002 1.00 9.28 77 VAL A O 1
ATOM 573 N N . SER A 1 98 ? 6.482 8.964 6.877 1.00 6.80 78 SER A N 1
ATOM 574 C CA . SER A 1 98 ? 5.945 9.627 5.698 1.00 6.66 78 SER A CA 1
ATOM 575 C C . SER A 1 98 ? 6.148 8.708 4.503 1.00 8.25 78 SER A C 1
ATOM 576 O O . SER A 1 98 ? 7.279 8.299 4.219 1.00 9.58 78 SER A O 1
ATOM 579 N N . LEU A 1 99 ? 5.057 8.355 3.830 1.00 8.86 79 LEU A N 1
ATOM 580 C CA . LEU A 1 99 ? 5.072 7.503 2.641 1.00 7.83 79 LEU A CA 1
ATOM 581 C C . LEU A 1 99 ? 4.642 8.312 1.433 1.00 8.65 79 LEU A C 1
ATOM 582 O O . LEU A 1 99 ? 3.801 9.200 1.554 1.00 9.71 79 LEU A O 1
ATOM 587 N N . THR A 1 100 ? 5.147 7.950 0.229 1.00 8.77 80 THR A N 1
ATOM 588 C CA . THR A 1 100 ? 4.539 8.562 -0.952 1.00 7.39 80 THR A CA 1
ATOM 589 C C . THR A 1 100 ? 3.383 7.728 -1.508 1.00 8.96 80 THR A C 1
ATOM 590 O O . THR A 1 100 ? 2.645 8.213 -2.389 1.00 10.80 80 THR A O 1
ATOM 594 N N . ASP A 1 101 ? 3.173 6.508 -1.004 1.00 10.34 81 ASP A N 1
ATOM 595 C CA . ASP A 1 101 ? 2.058 5.675 -1.482 1.00 11.12 81 ASP A CA 1
ATOM 596 C C . ASP A 1 101 ? 1.571 4.790 -0.347 1.00 12.38 81 ASP A C 1
ATOM 597 O O . ASP A 1 101 ? 2.296 3.890 0.072 1.00 10.95 81 ASP A O 1
ATOM 602 N N . LEU A 1 102 ? 0.359 5.046 0.161 1.00 12.33 82 LEU A N 1
ATOM 603 C CA . LEU A 1 102 ? -0.141 4.208 1.254 1.00 12.78 82 LEU A CA 1
ATOM 604 C C . LEU A 1 102 ? -0.441 2.782 0.812 1.00 13.58 82 LEU A C 1
ATOM 605 O O . LEU A 1 102 ? -0.692 1.939 1.682 1.00 15.22 82 LEU A O 1
ATOM 610 N N . SER A 1 103 ? -0.392 2.485 -0.491 1.00 11.97 83 SER A N 1
ATOM 611 C CA . SER A 1 103 ? -0.379 1.088 -0.918 1.00 16.06 83 SER A CA 1
ATOM 612 C C . SER A 1 103 ? 0.770 0.320 -0.290 1.00 15.75 83 SER A C 1
ATOM 613 O O . SER A 1 103 ? 0.705 -0.908 -0.217 1.00 19.57 83 SER A O 1
ATOM 616 N N . ASP A 1 104 ? 1.836 1.000 0.142 1.00 11.99 84 ASP A N 1
ATOM 617 C CA . ASP A 1 104 ? 2.953 0.343 0.814 1.00 11.65 84 ASP A CA 1
ATOM 618 C C . ASP A 1 104 ? 2.721 0.089 2.314 1.00 11.59 84 ASP A C 1
ATOM 619 O O . ASP A 1 104 ? 3.614 -0.452 2.970 1.00 14.82 84 ASP A O 1
ATOM 624 N N . PHE A 1 105 ? 1.539 0.411 2.841 1.00 13.72 85 PHE A N 1
ATOM 625 C CA . PHE A 1 105 ? 1.273 0.327 4.283 1.00 14.05 85 PHE A CA 1
ATOM 626 C C . PHE A 1 105 ? 1.454 -1.098 4.810 1.00 15.83 85 PHE A C 1
ATOM 627 O O . PHE A 1 105 ? 2.100 -1.305 5.847 1.00 14.54 85 PHE A O 1
ATOM 635 N N . ALA A 1 106 ? 0.941 -2.098 4.088 1.00 15.93 86 ALA A N 1
ATOM 636 C CA . ALA A 1 106 ? 1.080 -3.465 4.586 1.00 16.45 86 ALA A CA 1
ATOM 637 C C . ALA A 1 106 ? 2.544 -3.853 4.693 1.00 15.49 86 ALA A C 1
ATOM 638 O O . ALA A 1 106 ? 2.986 -4.367 5.730 1.00 16.65 86 ALA A O 1
ATOM 640 N N . VAL A 1 107 ? 3.342 -3.555 3.651 1.00 14.94 87 VAL A N 1
ATOM 641 C CA . VAL A 1 107 ? 4.742 -3.928 3.730 1.00 16.10 87 VAL A CA 1
ATOM 642 C C . VAL A 1 107 ? 5.473 -3.087 4.783 1.00 17.26 87 VAL A C 1
ATOM 643 O O . VAL A 1 107 ? 6.360 -3.599 5.472 1.00 15.80 87 VAL A O 1
ATOM 647 N N . LEU A 1 108 ? 5.074 -1.816 4.972 1.00 12.71 88 LEU A N 1
ATOM 648 C CA . LEU A 1 108 ? 5.636 -1.023 6.065 1.00 11.68 88 LEU A CA 1
ATOM 649 C C . LEU A 1 108 ? 5.459 -1.746 7.394 1.00 11.99 88 LEU A C 1
ATOM 650 O O . LEU A 1 108 ? 6.411 -1.897 8.175 1.00 14.47 88 LEU A O 1
ATOM 655 N N . ASN A 1 109 ? 4.236 -2.237 7.633 1.00 13.83 89 ASN A N 1
ATOM 656 C CA . ASN A 1 109 ? 3.987 -2.883 8.913 1.00 15.36 89 ASN A CA 1
ATOM 657 C C . ASN A 1 109 ? 4.808 -4.162 9.038 1.00 15.38 89 ASN A C 1
ATOM 658 O O . ASN A 1 109 ? 5.343 -4.445 10.123 1.00 14.90 89 ASN A O 1
ATOM 663 N N . GLU A 1 110 ? 5.029 -4.866 7.920 1.00 14.62 90 GLU A N 1
ATOM 664 C CA . GLU A 1 110 ? 5.861 -6.071 7.950 1.00 15.65 90 GLU A CA 1
ATOM 665 C C . GLU A 1 110 ? 7.313 -5.746 8.279 1.00 17.30 90 GLU A C 1
ATOM 666 O O . GLU A 1 110 ? 7.954 -6.441 9.087 1.00 17.22 90 GLU A O 1
ATOM 672 N N . VAL A 1 111 ? 7.854 -4.676 7.681 1.00 13.24 91 VAL A N 1
ATOM 673 C CA . VAL A 1 111 ? 9.229 -4.309 7.960 1.00 11.99 91 VAL A CA 1
ATOM 674 C C . VAL A 1 111 ? 9.370 -3.892 9.413 1.00 12.62 91 VAL A C 1
ATOM 675 O O . VAL A 1 111 ? 10.368 -4.223 10.068 1.00 13.58 91 VAL A O 1
ATOM 679 N N . PHE A 1 112 ? 8.333 -3.229 9.959 1.00 14.00 92 PHE A N 1
ATOM 680 C CA . PHE A 1 112 ? 8.353 -2.870 11.374 1.00 11.88 92 PHE A CA 1
ATOM 681 C C . PHE A 1 112 ? 8.457 -4.118 12.245 1.00 14.04 92 PHE A C 1
ATOM 682 O O . PHE A 1 112 ? 9.318 -4.182 13.150 1.00 13.88 92 PHE A O 1
ATOM 690 N N . VAL A 1 113 ? 7.632 -5.137 11.933 1.00 14.54 93 VAL A N 1
ATOM 691 C CA . VAL A 1 113 ? 7.634 -6.364 12.737 1.00 15.17 93 VAL A CA 1
ATOM 692 C C . VAL A 1 113 ? 8.995 -7.029 12.651 1.00 19.47 93 VAL A C 1
ATOM 693 O O . VAL A 1 113 ? 9.530 -7.519 13.656 1.00 18.45 93 VAL A O 1
ATOM 697 N N . ALA A 1 114 ? 9.604 -7.003 11.463 1.00 16.89 94 ALA A N 1
ATOM 698 C CA . ALA A 1 114 ? 10.886 -7.676 11.288 1.00 17.95 94 ALA A CA 1
ATOM 699 C C . ALA A 1 114 ? 12.000 -6.987 12.058 1.00 20.01 94 ALA A C 1
ATOM 700 O O . ALA A 1 114 ? 12.985 -7.633 12.448 1.00 21.77 94 ALA A O 1
ATOM 702 N N . ASN A 1 115 ? 11.869 -5.684 12.315 1.00 14.95 95 ASN A N 1
ATOM 703 C CA . ASN A 1 115 ? 12.958 -4.936 12.892 1.00 14.56 95 ASN A CA 1
ATOM 704 C C . ASN A 1 115 ? 12.772 -4.575 14.354 1.00 16.21 95 ASN A C 1
ATOM 705 O O . ASN A 1 115 ? 13.718 -4.066 14.964 1.00 18.73 95 ASN A O 1
ATOM 710 N N . LEU A 1 116 ? 11.586 -4.810 14.926 1.00 13.42 96 LEU A N 1
ATOM 711 C CA . LEU A 1 116 ? 11.261 -4.303 16.251 1.00 14.50 96 LEU A CA 1
ATOM 712 C C . LEU A 1 116 ? 10.723 -5.445 17.084 1.00 17.00 96 LEU A C 1
ATOM 713 O O . LEU A 1 116 ? 10.126 -6.377 16.546 1.00 18.31 96 LEU A O 1
ATOM 718 N N . SER A 1 117 ? 10.916 -5.338 18.395 1.00 18.97 97 SER A N 1
ATOM 719 C CA . SER A 1 117 ? 10.255 -6.221 19.345 1.00 18.65 97 SER A CA 1
ATOM 720 C C . SER A 1 117 ? 9.294 -5.416 20.206 1.00 24.08 97 SER A C 1
ATOM 721 O O . SER A 1 117 ? 9.509 -4.228 20.474 1.00 23.09 97 SER A O 1
ATOM 724 N N . GLU A 1 118 ? 8.229 -6.085 20.631 1.00 19.60 98 GLU A N 1
ATOM 725 C CA . GLU A 1 118 ? 7.280 -5.473 21.545 1.00 21.29 98 GLU A CA 1
ATOM 726 C C . GLU A 1 118 ? 7.952 -5.065 22.860 1.00 30.76 98 GLU A C 1
ATOM 727 O O . GLU A 1 118 ? 8.952 -5.662 23.289 1.00 23.43 98 GLU A O 1
ATOM 733 N N . PRO A 1 119 ? 7.420 -4.037 23.531 1.00 23.02 99 PRO A N 1
ATOM 734 C CA . PRO A 1 119 ? 6.287 -3.232 23.032 1.00 22.66 99 PRO A CA 1
ATOM 735 C C . PRO A 1 119 ? 6.702 -2.278 21.887 1.00 17.79 99 PRO A C 1
ATOM 736 O O . PRO A 1 119 ? 7.808 -1.748 21.938 1.00 18.98 99 PRO A O 1
ATOM 740 N N . TYR A 1 120 ? 5.832 -2.104 20.887 1.00 15.60 100 TYR A N 1
ATOM 741 C CA . TYR A 1 120 ? 6.187 -1.208 19.777 1.00 12.35 100 TYR A CA 1
ATOM 742 C C . TYR A 1 120 ? 6.061 0.261 20.167 1.00 16.52 100 TYR A C 1
ATOM 743 O O . TYR A 1 120 ? 5.300 0.632 21.065 1.00 14.82 100 TYR A O 1
ATOM 752 N N . PRO A 1 121 ? 6.798 1.133 19.503 1.00 10.71 101 PRO A N 1
ATOM 753 C CA . PRO A 1 121 ? 6.665 2.574 19.776 1.00 9.34 101 PRO A CA 1
ATOM 754 C C . PRO A 1 121 ? 5.298 3.088 19.342 1.00 8.86 101 PRO A C 1
ATOM 755 O O . PRO A 1 121 ? 4.580 2.470 18.542 1.00 9.80 101 PRO A O 1
ATOM 759 N N . ALA A 1 122 ? 4.997 4.293 19.835 1.00 8.13 102 ALA A N 1
ATOM 760 C CA . ALA A 1 122 ? 3.923 5.083 19.269 1.00 7.97 102 ALA A CA 1
ATOM 761 C C . ALA A 1 122 ? 4.308 5.445 17.837 1.00 9.15 102 ALA A C 1
ATOM 762 O O . ALA A 1 122 ? 5.487 5.450 17.462 1.00 9.92 102 ALA A O 1
ATOM 764 N N . ARG A 1 123 ? 3.309 5.736 17.031 1.00 7.15 103 ARG A N 1
ATOM 765 C CA . ARG A 1 123 ? 3.562 6.002 15.611 1.00 7.30 103 ARG A CA 1
ATOM 766 C C . ARG A 1 123 ? 2.517 6.948 15.045 1.00 9.35 103 ARG A C 1
ATOM 767 O O . ARG A 1 123 ? 1.362 6.960 15.478 1.00 9.13 103 ARG A O 1
ATOM 775 N N . ALA A 1 124 ? 2.914 7.669 13.995 1.00 8.77 104 ALA A N 1
ATOM 776 C CA . ALA A 1 124 ? 1.965 8.259 13.071 1.00 7.72 104 ALA A CA 1
ATOM 777 C C . ALA A 1 124 ? 2.405 7.917 11.656 1.00 9.13 104 ALA A C 1
ATOM 778 O O . ALA A 1 124 ? 3.593 7.645 11.404 1.00 9.95 104 ALA A O 1
ATOM 780 N N . ALA A 1 125 ? 1.457 7.930 10.723 1.00 8.70 105 ALA A N 1
ATOM 781 C CA . ALA A 1 125 ? 1.794 7.573 9.343 1.00 8.21 105 ALA A CA 1
ATOM 782 C C . ALA A 1 125 ? 0.875 8.351 8.421 1.00 9.57 105 ALA A C 1
ATOM 783 O O . ALA A 1 125 ? -0.349 8.370 8.609 1.00 10.17 105 ALA A O 1
ATOM 785 N N . VAL A 1 126 ? 1.452 8.974 7.394 1.00 9.46 106 VAL A N 1
ATOM 786 C CA . VAL A 1 126 ? 0.647 9.715 6.428 1.00 7.79 106 VAL A CA 1
ATOM 787 C C . VAL A 1 126 ? 1.250 9.501 5.054 1.00 6.81 106 VAL A C 1
ATOM 788 O O . VAL A 1 126 ? 2.422 9.120 4.920 1.00 9.38 106 VAL A O 1
ATOM 792 N N . GLN A 1 127 ? 0.437 9.746 4.014 1.00 7.27 107 GLN A N 1
ATOM 793 C CA . GLN A 1 127 ? 0.969 9.804 2.646 1.00 7.29 107 GLN A CA 1
ATOM 794 C C . GLN A 1 127 ? 1.227 11.274 2.313 1.00 9.40 107 GLN A C 1
ATOM 795 O O . GLN A 1 127 ? 0.287 12.086 2.316 1.00 9.25 107 GLN A O 1
ATOM 801 N N . VAL A 1 128 ? 2.493 11.606 2.045 1.00 8.30 108 VAL A N 1
ATOM 802 C CA . VAL A 1 128 ? 2.872 12.969 1.654 1.00 9.09 108 VAL A CA 1
ATOM 803 C C . VAL A 1 128 ? 2.882 13.055 0.134 1.00 9.01 108 VAL A C 1
ATOM 804 O O . VAL A 1 128 ? 2.704 12.053 -0.568 1.00 11.18 108 VAL A O 1
ATOM 808 N N . ALA A 1 129 ? 3.049 14.279 -0.397 1.00 8.26 109 ALA A N 1
ATOM 809 C CA . ALA A 1 129 ? 3.091 14.451 -1.838 1.00 9.16 109 ALA A CA 1
ATOM 810 C C . ALA A 1 129 ? 4.417 13.981 -2.440 1.00 11.06 109 ALA A C 1
ATOM 811 O O . ALA A 1 129 ? 4.451 13.436 -3.550 1.00 12.39 109 ALA A O 1
ATOM 813 N N . ALA A 1 130 ? 5.517 14.184 -1.729 1.00 9.20 110 ALA A N 1
ATOM 814 C CA . ALA A 1 130 ? 6.836 13.818 -2.242 1.00 7.91 110 ALA A CA 1
ATOM 815 C C . ALA A 1 130 ? 7.825 13.908 -1.087 1.00 7.93 110 ALA A C 1
ATOM 816 O O . ALA A 1 130 ? 7.547 14.529 -0.043 1.00 8.07 110 ALA A O 1
ATOM 818 N N . LEU A 1 131 ? 8.991 13.304 -1.292 1.00 8.87 111 LEU A N 1
ATOM 819 C CA . LEU A 1 131 ? 10.068 13.284 -0.310 1.00 8.31 111 LEU A CA 1
ATOM 820 C C . LEU A 1 131 ? 11.379 13.706 -0.941 1.00 8.43 111 LEU A C 1
ATOM 821 O O . LEU A 1 131 ? 11.555 13.605 -2.158 1.00 10.12 111 LEU A O 1
ATOM 826 N N . PRO A 1 132 ? 12.335 14.178 -0.140 1.00 9.03 112 PRO A N 1
ATOM 827 C CA . PRO A 1 132 ? 13.596 14.628 -0.721 1.00 11.21 112 PRO A CA 1
ATOM 828 C C . PRO A 1 132 ? 14.264 13.544 -1.551 1.00 13.25 112 PRO A C 1
ATOM 829 O O . PRO A 1 132 ? 14.234 12.351 -1.224 1.00 14.25 112 PRO A O 1
ATOM 833 N N . LYS A 1 133 ? 14.825 13.985 -2.672 1.00 12.82 113 LYS A N 1
ATOM 834 C CA . LYS A 1 133 ? 15.598 13.145 -3.577 1.00 10.60 113 LYS A CA 1
ATOM 835 C C . LYS A 1 133 ? 14.771 12.034 -4.198 1.00 14.64 113 LYS A C 1
ATOM 836 O O . LYS A 1 133 ? 15.342 11.102 -4.800 1.00 15.41 113 LYS A O 1
ATOM 842 N N . GLY A 1 134 ? 13.443 12.111 -4.095 1.00 11.74 114 GLY A N 1
ATOM 843 C CA . GLY A 1 134 ? 12.583 11.118 -4.707 1.00 10.92 114 GLY A CA 1
ATOM 844 C C . GLY A 1 134 ? 12.434 9.851 -3.899 1.00 12.41 114 GLY A C 1
ATOM 845 O O . GLY A 1 134 ? 11.969 8.844 -4.443 1.00 13.03 114 GLY A O 1
ATOM 846 N N . GLY A 1 135 ? 12.790 9.870 -2.627 1.00 10.74 115 GLY A N 1
ATOM 847 C CA . GLY A 1 135 ? 12.512 8.721 -1.768 1.00 8.50 115 GLY A CA 1
ATOM 848 C C . GLY A 1 135 ? 11.018 8.430 -1.665 1.00 9.58 115 GLY A C 1
ATOM 849 O O . GLY A 1 135 ? 10.162 9.277 -1.934 1.00 11.14 115 GLY A O 1
ATOM 850 N N . VAL A 1 136 ? 10.696 7.175 -1.308 1.00 8.34 116 VAL A N 1
ATOM 851 C CA . VAL A 1 136 ? 9.294 6.789 -1.102 1.00 9.47 116 VAL A CA 1
ATOM 852 C C . VAL A 1 136 ? 8.960 6.540 0.360 1.00 9.69 116 VAL A C 1
ATOM 853 O O . VAL A 1 136 ? 7.794 6.255 0.673 1.00 9.66 116 VAL A O 1
ATOM 857 N N . VAL A 1 137 ? 9.907 6.680 1.273 1.00 7.13 117 VAL A N 1
ATOM 858 C CA . VAL A 1 137 ? 9.619 6.533 2.707 1.00 7.74 117 VAL A CA 1
ATOM 859 C C . VAL A 1 137 ? 10.653 7.337 3.496 1.00 9.76 117 VAL A C 1
ATOM 860 O O . VAL A 1 137 ? 11.857 7.278 3.213 1.00 10.16 117 VAL A O 1
ATOM 864 N N . GLU A 1 138 ? 10.180 8.109 4.484 1.00 8.25 118 GLU A N 1
ATOM 865 C CA . GLU A 1 138 ? 11.036 8.824 5.425 1.00 7.44 118 GLU A CA 1
ATOM 866 C C . GLU A 1 138 ? 10.519 8.515 6.822 1.00 9.09 118 GLU A C 1
ATOM 867 O O . GLU A 1 138 ? 9.306 8.528 7.030 1.00 10.38 118 GLU A O 1
ATOM 873 N N . ILE A 1 139 ? 11.409 8.201 7.769 1.00 8.43 119 ILE A N 1
ATOM 874 C CA . ILE A 1 139 ? 10.973 7.914 9.135 1.00 7.43 119 ILE A CA 1
ATOM 875 C C . ILE A 1 139 ? 11.799 8.743 10.081 1.00 7.12 119 ILE A C 1
ATOM 876 O O . ILE A 1 139 ? 13.030 8.733 10.006 1.00 9.54 119 ILE A O 1
ATOM 881 N N . GLU A 1 140 ? 11.120 9.476 10.983 1.00 7.66 120 GLU A N 1
ATOM 882 C CA . GLU A 1 140 ? 11.727 10.243 12.076 1.00 7.15 120 GLU A CA 1
ATOM 883 C C . GLU A 1 140 ? 11.545 9.466 13.370 1.00 8.95 120 GLU A C 1
ATOM 884 O O . GLU A 1 140 ? 10.566 8.723 13.501 1.00 10.88 120 GLU A O 1
ATOM 890 N N . SER A 1 141 ? 12.436 9.681 14.340 1.00 8.91 121 SER A N 1
ATOM 891 C CA . SER A 1 141 ? 12.372 8.869 15.557 1.00 8.73 121 SER A CA 1
ATOM 892 C C . SER A 1 141 ? 12.660 9.719 16.777 1.00 10.06 121 SER A C 1
ATOM 893 O O . SER A 1 141 ? 13.461 10.650 16.717 1.00 10.82 121 SER A O 1
ATOM 896 N N . ILE A 1 142 ? 12.033 9.371 17.906 1.00 9.24 122 ILE A N 1
ATOM 897 C CA . ILE A 1 142 ? 12.386 9.925 19.204 1.00 8.59 122 ILE A CA 1
ATOM 898 C C . ILE A 1 142 ? 12.676 8.736 20.102 1.00 9.13 122 ILE A C 1
ATOM 899 O O . ILE A 1 142 ? 11.882 7.784 20.130 1.00 10.20 122 ILE A O 1
ATOM 904 N N . LEU A 1 143 ? 13.832 8.787 20.787 1.00 11.18 123 LEU A N 1
ATOM 905 C CA . LEU A 1 143 ? 14.268 7.767 21.746 1.00 11.96 123 LEU A CA 1
ATOM 906 C C . LEU A 1 143 ? 14.159 8.286 23.164 1.00 9.46 123 LEU A C 1
ATOM 907 O O . LEU A 1 143 ? 14.348 9.482 23.432 1.00 12.12 123 LEU A O 1
ATOM 912 N N . TYR A 1 144 ? 13.942 7.348 24.092 1.00 13.49 124 TYR A N 1
ATOM 913 C CA . TYR A 1 144 ? 14.206 7.582 25.508 1.00 14.73 124 TYR A CA 1
ATOM 914 C C . TYR A 1 144 ? 15.116 6.446 25.955 1.00 13.42 124 TYR A C 1
ATOM 915 O O . TYR A 1 144 ? 14.704 5.280 25.969 1.00 15.97 124 TYR A O 1
ATOM 924 N N . ILE A 1 145 ? 16.370 6.778 26.240 1.00 18.35 125 ILE A N 1
ATOM 925 C CA . ILE A 1 145 ? 17.359 5.743 26.566 1.00 17.53 125 ILE A CA 1
ATOM 926 C C . ILE A 1 145 ? 17.374 5.468 28.090 1.00 24.17 125 ILE A C 1
ATOM 927 O O . ILE A 1 145 ? 17.627 6.401 28.858 1.00 31.66 125 ILE A O 1
ATOM 932 N N . ARG B 1 23 ? 9.085 3.798 31.882 1.00 29.23 3 ARG B N 1
ATOM 933 C CA . ARG B 1 23 ? 8.451 3.654 30.561 1.00 33.50 3 ARG B CA 1
ATOM 934 C C . ARG B 1 23 ? 7.227 2.723 30.589 1.00 29.54 3 ARG B C 1
ATOM 935 O O . ARG B 1 23 ? 7.303 1.558 31.003 1.00 25.00 3 ARG B O 1
ATOM 943 N N . GLN B 1 24 ? 6.083 3.242 30.153 1.00 14.33 4 GLN B N 1
ATOM 944 C CA . GLN B 1 24 ? 4.849 2.490 30.118 1.00 13.54 4 GLN B CA 1
ATOM 945 C C . GLN B 1 24 ? 4.293 2.538 28.715 1.00 14.11 4 GLN B C 1
ATOM 946 O O . GLN B 1 24 ? 4.232 3.609 28.109 1.00 14.94 4 GLN B O 1
ATOM 952 N N . THR B 1 25 ? 3.826 1.407 28.236 1.00 13.31 5 THR B N 1
ATOM 953 C CA . THR B 1 25 ? 3.070 1.331 27.000 1.00 11.07 5 THR B CA 1
ATOM 954 C C . THR B 1 25 ? 1.589 1.314 27.335 1.00 13.89 5 THR B C 1
ATOM 955 O O . THR B 1 25 ? 1.095 0.354 27.938 1.00 18.06 5 THR B O 1
ATOM 959 N N . ILE B 1 26 ? 0.883 2.337 26.935 1.00 8.23 6 ILE B N 1
ATOM 960 C CA . ILE B 1 26 ? -0.523 2.452 27.297 1.00 8.56 6 ILE B CA 1
ATOM 961 C C . ILE B 1 26 ? -1.369 1.639 26.327 1.00 10.81 6 ILE B C 1
ATOM 962 O O . ILE B 1 26 ? -1.143 1.663 25.112 1.00 9.82 6 ILE B O 1
ATOM 967 N N . GLN B 1 27 ? -2.389 0.947 26.841 1.00 8.68 7 GLN B N 1
ATOM 968 C CA . GLN B 1 27 ? -3.325 0.227 25.979 1.00 8.24 7 GLN B CA 1
ATOM 969 C C . GLN B 1 27 ? -4.681 0.199 26.663 1.00 10.66 7 GLN B C 1
ATOM 970 O O . GLN B 1 27 ? -4.850 -0.457 27.697 1.00 10.30 7 GLN B O 1
ATOM 976 N N . THR B 1 28 ? -5.654 0.878 26.062 1.00 8.62 8 THR B N 1
ATOM 977 C CA . THR B 1 28 ? -7.021 0.822 26.566 1.00 9.54 8 THR B CA 1
ATOM 978 C C . THR B 1 28 ? -7.970 0.602 25.397 1.00 10.64 8 THR B C 1
ATOM 979 O O . THR B 1 28 ? -7.878 1.297 24.381 1.00 10.00 8 THR B O 1
ATOM 983 N N . ASP B 1 29 ? -8.919 -0.318 25.560 1.00 9.47 9 ASP B N 1
ATOM 984 C CA . ASP B 1 29 ? -9.914 -0.523 24.515 1.00 9.64 9 ASP B CA 1
ATOM 985 C C . ASP B 1 29 ? -10.986 0.551 24.499 1.00 10.63 9 ASP B C 1
ATOM 986 O O . ASP B 1 29 ? -11.913 0.447 23.680 1.00 13.60 9 ASP B O 1
ATOM 991 N N . LYS B 1 30 ? -10.885 1.571 25.351 1.00 9.85 10 LYS B N 1
ATOM 992 C CA . LYS B 1 30 ? -11.709 2.762 25.171 1.00 10.35 10 LYS B CA 1
ATOM 993 C C . LYS B 1 30 ? -11.268 3.585 23.977 1.00 12.08 10 LYS B C 1
ATOM 994 O O . LYS B 1 30 ? -11.988 4.507 23.594 1.00 13.56 10 LYS B O 1
ATOM 1000 N N . ALA B 1 31 ? -10.098 3.302 23.419 1.00 10.63 11 ALA B N 1
ATOM 1001 C CA . ALA B 1 31 ? -9.612 3.945 22.206 1.00 8.94 11 ALA B CA 1
ATOM 1002 C C . ALA B 1 31 ? -9.380 2.873 21.153 1.00 8.71 11 ALA B C 1
ATOM 1003 O O . ALA B 1 31 ? -9.351 1.680 21.471 1.00 10.82 11 ALA B O 1
ATOM 1005 N N . PRO B 1 32 ? -9.244 3.248 19.890 1.00 8.78 12 PRO B N 1
ATOM 1006 C CA . PRO B 1 32 ? -9.112 2.242 18.829 1.00 9.60 12 PRO B CA 1
ATOM 1007 C C . PRO B 1 32 ? -7.854 1.398 18.973 1.00 8.24 12 PRO B C 1
ATOM 1008 O O . PRO B 1 32 ? -6.792 1.884 19.365 1.00 9.44 12 PRO B O 1
ATOM 1012 N N . ALA B 1 33 ? -7.986 0.125 18.598 1.00 12.42 13 ALA B N 1
ATOM 1013 C CA . ALA B 1 33 ? -6.818 -0.728 18.466 1.00 13.24 13 ALA B CA 1
ATOM 1014 C C . ALA B 1 33 ? -5.867 -0.167 17.417 1.00 12.99 13 ALA B C 1
ATOM 1015 O O . ALA B 1 33 ? -6.288 0.447 16.437 1.00 15.51 13 ALA B O 1
ATOM 1017 N N . ALA B 1 34 ? -4.571 -0.372 17.611 1.00 14.14 14 ALA B N 1
ATOM 1018 C CA . ALA B 1 34 ? -3.650 -0.022 16.516 1.00 12.40 14 ALA B CA 1
ATOM 1019 C C . ALA B 1 34 ? -3.973 -0.788 15.220 1.00 16.07 14 ALA B C 1
ATOM 1020 O O . ALA B 1 34 ? -4.218 -2.001 15.232 1.00 18.89 14 ALA B O 1
ATOM 1022 N N . VAL B 1 35 ? -3.936 -0.074 14.078 1.00 15.78 15 VAL B N 1
ATOM 1023 C CA . VAL B 1 35 ? -4.173 -0.692 12.764 1.00 16.53 15 VAL B CA 1
ATOM 1024 C C . VAL B 1 35 ? -2.852 -0.950 12.034 1.00 15.27 15 VAL B C 1
ATOM 1025 O O . VAL B 1 35 ? -2.839 -1.193 10.819 1.00 21.64 15 VAL B O 1
ATOM 1029 N N . GLY B 1 36 ? -1.746 -0.897 12.755 1.00 17.87 16 GLY B N 1
ATOM 1030 C CA . GLY B 1 36 ? -0.439 -1.204 12.213 1.00 17.42 16 GLY B CA 1
ATOM 1031 C C . GLY B 1 36 ? 0.455 -1.553 13.381 1.00 16.34 16 GLY B C 1
ATOM 1032 O O . GLY B 1 36 ? -0.025 -1.744 14.501 1.00 15.22 16 GLY B O 1
ATOM 1033 N N . THR B 1 37 ? 1.773 -1.593 13.111 1.00 13.42 17 THR B N 1
ATOM 1034 C CA . THR B 1 37 ? 2.775 -2.061 14.075 1.00 12.01 17 THR B CA 1
ATOM 1035 C C . THR B 1 37 ? 3.189 -0.911 14.984 1.00 12.86 17 THR B C 1
ATOM 1036 O O . THR B 1 37 ? 4.265 -0.315 14.846 1.00 12.58 17 THR B O 1
ATOM 1040 N N . TYR B 1 38 ? 2.331 -0.624 15.958 1.00 11.34 18 TYR B N 1
ATOM 1041 C CA . TYR B 1 38 ? 2.572 0.459 16.903 1.00 10.63 18 TYR B CA 1
ATOM 1042 C C . TYR B 1 38 ? 1.698 0.236 18.134 1.00 9.43 18 TYR B C 1
ATOM 1043 O O . TYR B 1 38 ? 0.773 -0.595 18.123 1.00 11.46 18 TYR B O 1
ATOM 1052 N N . SER B 1 39 ? 2.010 0.980 19.190 1.00 8.85 19 SER B N 1
ATOM 1053 C CA . SER B 1 39 ? 1.218 1.042 20.409 1.00 8.93 19 SER B CA 1
ATOM 1054 C C . SER B 1 39 ? 0.426 2.342 20.459 1.00 9.28 19 SER B C 1
ATOM 1055 O O . SER B 1 39 ? 0.776 3.329 19.804 1.00 10.61 19 SER B O 1
ATOM 1058 N N . GLN B 1 40 ? -0.647 2.353 21.275 1.00 9.41 20 GLN B N 1
ATOM 1059 C CA . GLN B 1 40 ? -1.466 3.565 21.356 1.00 7.82 20 GLN B CA 1
ATOM 1060 C C . GLN B 1 40 ? -0.678 4.765 21.857 1.00 9.05 20 GLN B C 1
ATOM 1061 O O . GLN B 1 40 ? -0.869 5.899 21.365 1.00 8.84 20 GLN B O 1
ATOM 1067 N N . ALA B 1 41 ? 0.125 4.579 22.897 1.00 8.20 21 ALA B N 1
ATOM 1068 C CA . ALA B 1 41 ? 0.897 5.690 23.454 1.00 7.60 21 ALA B CA 1
ATOM 1069 C C . ALA B 1 41 ? 2.019 5.102 24.287 1.00 8.96 21 ALA B C 1
ATOM 1070 O O . ALA B 1 41 ? 1.930 3.970 24.795 1.00 9.09 21 ALA B O 1
ATOM 1072 N N . VAL B 1 42 ? 3.078 5.896 24.429 1.00 8.95 22 VAL B N 1
ATOM 1073 C CA . VAL B 1 42 ? 4.209 5.546 25.288 1.00 8.85 22 VAL B CA 1
ATOM 1074 C C . VAL B 1 42 ? 4.431 6.690 26.257 1.00 9.52 22 VAL B C 1
ATOM 1075 O O . VAL B 1 42 ? 4.563 7.848 25.831 1.00 10.44 22 VAL B O 1
ATOM 1079 N N . LYS B 1 43 ? 4.495 6.373 27.559 1.00 9.19 23 LYS B N 1
ATOM 1080 C CA . LYS B 1 43 ? 4.756 7.377 28.589 1.00 10.09 23 LYS B CA 1
ATOM 1081 C C . LYS B 1 43 ? 6.166 7.178 29.130 1.00 12.25 23 LYS B C 1
ATOM 1082 O O . LYS B 1 43 ? 6.530 6.054 29.487 1.00 15.28 23 LYS B O 1
ATOM 1088 N N . VAL B 1 44 ? 6.966 8.248 29.143 1.00 11.87 24 VAL B N 1
ATOM 1089 C CA . VAL B 1 44 ? 8.312 8.192 29.713 1.00 12.75 24 VAL B CA 1
ATOM 1090 C C . VAL B 1 44 ? 8.439 9.384 30.640 1.00 18.54 24 VAL B C 1
ATOM 1091 O O . VAL B 1 44 ? 8.380 10.545 30.198 1.00 17.32 24 VAL B O 1
ATOM 1095 N N . GLY B 1 45 ? 8.571 9.105 31.934 1.00 21.53 25 GLY B N 1
ATOM 1096 C CA . GLY B 1 45 ? 8.592 10.209 32.874 1.00 25.38 25 GLY B CA 1
ATOM 1097 C C . GLY B 1 45 ? 7.266 10.932 32.817 1.00 20.74 25 GLY B C 1
ATOM 1098 O O . GLY B 1 45 ? 6.197 10.320 32.900 1.00 23.94 25 GLY B O 1
ATOM 1099 N N . ASN B 1 46 ? 7.329 12.253 32.641 1.00 19.27 26 ASN B N 1
ATOM 1100 C CA . ASN B 1 46 ? 6.131 13.061 32.592 1.00 22.25 26 ASN B CA 1
ATOM 1101 C C . ASN B 1 46 ? 5.541 13.165 31.196 1.00 15.73 26 ASN B C 1
ATOM 1102 O O . ASN B 1 46 ? 4.414 13.670 31.055 1.00 15.66 26 ASN B O 1
ATOM 1107 N N . THR B 1 47 ? 6.274 12.718 30.187 1.00 15.07 27 THR B N 1
ATOM 1108 C CA . THR B 1 47 ? 5.903 12.993 28.802 1.00 10.28 27 THR B CA 1
ATOM 1109 C C . THR B 1 47 ? 5.176 11.798 28.223 1.00 12.34 27 THR B C 1
ATOM 1110 O O . THR B 1 47 ? 5.544 10.656 28.477 1.00 12.26 27 THR B O 1
ATOM 1114 N N . VAL B 1 48 ? 4.101 12.046 27.482 1.00 9.34 28 VAL B N 1
ATOM 1115 C CA . VAL B 1 48 ? 3.398 10.957 26.805 1.00 8.63 28 VAL B CA 1
ATOM 1116 C C . VAL B 1 48 ? 3.377 11.241 25.310 1.00 8.16 28 VAL B C 1
ATOM 1117 O O . VAL B 1 48 ? 2.998 12.336 24.897 1.00 9.76 28 VAL B O 1
ATOM 1121 N N . TYR B 1 49 ? 3.752 10.256 24.509 1.00 8.11 29 TYR B N 1
ATOM 1122 C CA . TYR B 1 49 ? 3.663 10.355 23.041 1.00 7.01 29 TYR B CA 1
ATOM 1123 C C . TYR B 1 49 ? 2.468 9.517 22.613 1.00 7.80 29 TYR B C 1
ATOM 1124 O O . TYR B 1 49 ? 2.471 8.295 22.794 1.00 9.24 29 TYR B O 1
ATOM 1133 N N . ILE B 1 50 ? 1.415 10.161 22.109 1.00 7.36 30 ILE B N 1
ATOM 1134 C CA . ILE B 1 50 ? 0.234 9.449 21.637 1.00 7.41 30 ILE B CA 1
ATOM 1135 C C . ILE B 1 50 ? 0.315 9.306 20.127 1.00 9.82 30 ILE B C 1
ATOM 1136 O O . ILE B 1 50 ? 0.503 10.303 19.391 1.00 10.27 30 ILE B O 1
ATOM 1141 N N . SER B 1 51 ? 0.100 8.075 19.668 1.00 7.78 31 SER B N 1
ATOM 1142 C CA . SER B 1 51 ? 0.060 7.765 18.246 1.00 7.43 31 SER B CA 1
ATOM 1143 C C . SER B 1 51 ? -0.968 8.614 17.517 1.00 9.30 31 SER B C 1
ATOM 1144 O O . SER B 1 51 ? -1.957 9.088 18.094 1.00 10.38 31 SER B O 1
ATOM 1147 N N . GLY B 1 52 ? -0.733 8.773 16.223 1.00 7.48 32 GLY B N 1
ATOM 1148 C CA . GLY B 1 52 ? -1.755 9.390 15.390 1.00 7.52 32 GLY B CA 1
ATOM 1149 C C . GLY B 1 52 ? -3.071 8.651 15.552 1.00 8.07 32 GLY B C 1
ATOM 1150 O O . GLY B 1 52 ? -3.125 7.409 15.446 1.00 11.13 32 GLY B O 1
ATOM 1151 N N . GLN B 1 53 ? -4.123 9.397 15.819 1.00 6.52 33 GLN B N 1
ATOM 1152 C CA . GLN B 1 53 ? -5.466 8.848 15.961 1.00 6.15 33 GLN B CA 1
ATOM 1153 C C . GLN B 1 53 ? -6.317 9.249 14.767 1.00 10.46 33 GLN B C 1
ATOM 1154 O O . GLN B 1 53 ? -6.261 10.395 14.305 1.00 8.85 33 GLN B O 1
ATOM 1160 N N . LEU B 1 54 ? -7.080 8.292 14.268 1.00 9.11 34 LEU B N 1
ATOM 1161 C CA . LEU B 1 54 ? -8.093 8.480 13.232 1.00 7.92 34 LEU B CA 1
ATOM 1162 C C . LEU B 1 54 ? -9.479 8.373 13.853 1.00 10.28 34 LEU B C 1
ATOM 1163 O O . LEU B 1 54 ? -9.640 7.934 14.997 1.00 10.70 34 LEU B O 1
ATOM 1168 N N . GLY B 1 55 ? -10.490 8.759 13.076 1.00 8.25 35 GLY B N 1
ATOM 1169 C CA . GLY B 1 55 ? -11.829 8.796 13.633 1.00 7.95 35 GLY B CA 1
ATOM 1170 C C . GLY B 1 55 ? -12.570 7.476 13.703 1.00 11.10 35 GLY B C 1
ATOM 1171 O O . GLY B 1 55 ? -13.753 7.407 13.330 1.00 10.50 35 GLY B O 1
ATOM 1172 N N . PHE B 1 56 ? -11.902 6.440 14.203 1.00 9.28 36 PHE B N 1
ATOM 1173 C CA . PHE B 1 56 ? -12.550 5.131 14.401 1.00 8.73 36 PHE B CA 1
ATOM 1174 C C . PHE B 1 56 ? -13.433 5.155 15.636 1.00 9.43 36 PHE B C 1
ATOM 1175 O O . PHE B 1 56 ? -13.030 5.644 16.699 1.00 10.95 36 PHE B O 1
ATOM 1183 N N . ASP B 1 57 ? -14.640 4.581 15.521 1.00 10.81 37 ASP B N 1
ATOM 1184 C CA . ASP B 1 57 ? -15.379 4.139 16.714 1.00 11.58 37 ASP B CA 1
ATOM 1185 C C . ASP B 1 57 ? -14.649 2.940 17.316 1.00 13.43 37 ASP B C 1
ATOM 1186 O O . ASP B 1 57 ? -14.482 1.937 16.627 1.00 14.72 37 ASP B O 1
ATOM 1191 N N . PRO B 1 58 ? -14.137 3.024 18.548 1.00 13.02 38 PRO B N 1
ATOM 1192 C CA . PRO B 1 58 ? -13.381 1.884 19.098 1.00 10.87 38 PRO B CA 1
ATOM 1193 C C . PRO B 1 58 ? -14.220 0.627 19.190 1.00 20.18 38 PRO B C 1
ATOM 1194 O O . PRO B 1 58 ? -13.657 -0.466 19.152 1.00 23.34 38 PRO B O 1
ATOM 1198 N N . GLU B 1 59 ? -15.547 0.757 19.286 1.00 17.49 39 GLU B N 1
ATOM 1199 C CA . GLU B 1 59 ? -16.378 -0.437 19.469 1.00 22.49 39 GLU B CA 1
ATOM 1200 C C . GLU B 1 59 ? -16.484 -1.271 18.200 1.00 26.73 39 GLU B C 1
ATOM 1201 O O . GLU B 1 59 ? -16.650 -2.490 18.277 1.00 32.68 39 GLU B O 1
ATOM 1207 N N . THR B 1 60 ? -16.403 -0.646 17.025 1.00 17.34 40 THR B N 1
ATOM 1208 C CA . THR B 1 60 ? -16.569 -1.329 15.753 1.00 16.71 40 THR B CA 1
ATOM 1209 C C . THR B 1 60 ? -15.345 -1.280 14.878 1.00 19.34 40 THR B C 1
ATOM 1210 O O . THR B 1 60 ? -15.287 -1.997 13.867 1.00 19.13 40 THR B O 1
ATOM 1214 N N . MET B 1 61 ? -14.377 -0.434 15.218 1.00 15.24 41 MET B N 1
ATOM 1215 C CA . MET B 1 61 ? -13.225 -0.152 14.381 1.00 15.06 41 MET B CA 1
ATOM 1216 C C . MET B 1 61 ? -13.630 0.236 12.959 1.00 17.89 41 MET B C 1
ATOM 1217 O O . MET B 1 61 ? -12.932 -0.063 11.990 1.00 21.45 41 MET B O 1
ATOM 1222 N N . GLU B 1 62 ? -14.722 0.984 12.850 1.00 14.37 42 GLU B N 1
ATOM 1223 C CA . GLU B 1 62 ? -15.150 1.601 11.600 1.00 14.48 42 GLU B CA 1
ATOM 1224 C C . GLU B 1 62 ? -14.999 3.110 11.732 1.00 11.78 42 GLU B C 1
ATOM 1225 O O . GLU B 1 62 ? -15.318 3.674 12.790 1.00 12.59 42 GLU B O 1
ATOM 1231 N N . LEU B 1 63 ? -14.574 3.759 10.649 1.00 12.43 43 LEU B N 1
ATOM 1232 C CA . LEU B 1 63 ? -14.489 5.215 10.651 1.00 10.29 43 LEU B CA 1
ATOM 1233 C C . LEU B 1 63 ? -15.872 5.848 10.713 1.00 11.80 43 LEU B C 1
ATOM 1234 O O . LEU B 1 63 ? -16.813 5.409 10.017 1.00 13.90 43 LEU B O 1
ATOM 1239 N N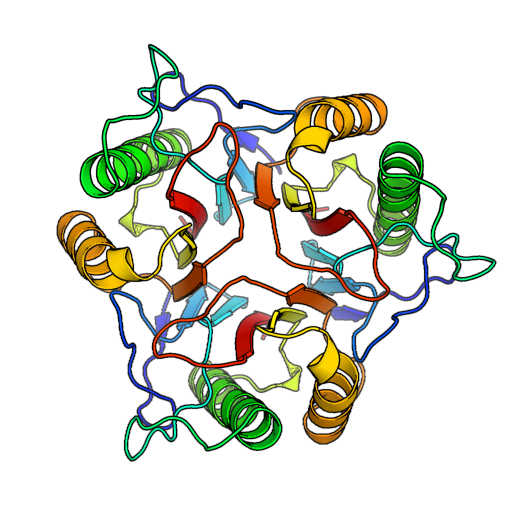 . ARG B 1 64 ? -15.986 6.914 11.509 1.00 10.79 44 ARG B N 1
ATOM 1240 C CA . ARG B 1 64 ? -17.197 7.731 11.471 1.00 10.00 44 ARG B CA 1
ATOM 1241 C C . ARG B 1 64 ? -17.362 8.341 10.078 1.00 9.91 44 ARG B C 1
ATOM 1242 O O . ARG B 1 64 ? -16.408 8.429 9.298 1.00 11.36 44 ARG B O 1
ATOM 1250 N N . GLU B 1 65 ? -18.587 8.795 9.769 1.00 11.17 45 GLU B N 1
ATOM 1251 C CA . GLU B 1 65 ? -18.856 9.281 8.407 1.00 10.54 45 GLU B CA 1
ATOM 1252 C C . GLU B 1 65 ? -18.596 10.774 8.298 1.00 10.26 45 GLU B C 1
ATOM 1253 O O . GLU B 1 65 ? -19.329 11.582 8.882 1.00 12.78 45 GLU B O 1
ATOM 1259 N N . GLY B 1 66 ? -17.546 11.129 7.549 1.00 8.96 46 GLY B N 1
ATOM 1260 C CA . GLY B 1 66 ? -17.296 12.510 7.173 1.00 10.22 46 GLY B CA 1
ATOM 1261 C C . GLY B 1 66 ? -16.316 13.195 8.118 1.00 9.50 46 GLY B C 1
ATOM 1262 O O . GLY B 1 66 ? -16.018 12.718 9.218 1.00 10.03 46 GLY B O 1
ATOM 1263 N N . PHE B 1 67 ? -15.842 14.374 7.683 1.00 8.98 47 PHE B N 1
ATOM 1264 C CA . PHE B 1 67 ? -14.777 15.055 8.414 1.00 9.85 47 PHE B CA 1
ATOM 1265 C C . PHE B 1 67 ? -15.191 15.409 9.837 1.00 10.09 47 PHE B C 1
ATOM 1266 O O . PHE B 1 67 ? -14.452 15.129 10.781 1.00 9.05 47 PHE B O 1
ATOM 1274 N N . LYS B 1 68 ? -16.344 16.081 10.021 1.00 9.08 48 LYS B N 1
ATOM 1275 C CA . LYS B 1 68 ? -16.643 16.593 11.361 1.00 9.68 48 LYS B CA 1
ATOM 1276 C C . LYS B 1 68 ? -16.806 15.451 12.355 1.00 9.93 48 LYS B C 1
ATOM 1277 O O . LYS B 1 68 ? -16.267 15.521 13.468 1.00 10.83 48 LYS B O 1
ATOM 1283 N N . ALA B 1 69 ? -17.512 14.386 11.959 1.00 10.00 49 ALA B N 1
ATOM 1284 C CA . ALA B 1 69 ? -17.709 13.263 12.862 1.00 10.69 49 ALA B CA 1
ATOM 1285 C C . ALA B 1 69 ? -16.386 12.564 13.155 1.00 8.60 49 ALA B C 1
ATOM 1286 O O . ALA B 1 69 ? -16.149 12.105 14.287 1.00 9.29 49 ALA B O 1
ATOM 1288 N N . GLN B 1 70 ? -15.526 12.441 12.143 1.00 8.15 50 GLN B N 1
ATOM 1289 C CA . GLN B 1 70 ? -14.203 11.856 12.391 1.00 7.88 50 GLN B CA 1
ATOM 1290 C C . GLN B 1 70 ? -13.390 12.721 13.340 1.00 8.37 50 GLN B C 1
ATOM 1291 O O . GLN B 1 70 ? -12.724 12.189 14.227 1.00 7.96 50 GLN B O 1
ATOM 1297 N N . ALA B 1 71 ? -13.406 14.051 13.162 1.00 8.04 51 ALA B N 1
ATOM 1298 C CA . ALA B 1 71 ? -12.597 14.904 14.040 1.00 7.08 51 ALA B CA 1
ATOM 1299 C C . ALA B 1 71 ? -13.105 14.845 15.485 1.00 8.30 51 ALA B C 1
ATOM 1300 O O . ALA B 1 71 ? -12.311 14.783 16.451 1.00 8.86 51 ALA B O 1
ATOM 1302 N N . GLU B 1 72 ? -14.441 14.840 15.655 1.00 9.30 52 GLU B N 1
ATOM 1303 C CA . GLU B 1 72 ? -14.995 14.699 17.000 1.00 10.44 52 GLU B CA 1
ATOM 1304 C C . GLU B 1 72 ? -14.594 13.361 17.615 1.00 8.14 52 GLU B C 1
ATOM 1305 O O . GLU B 1 72 ? -14.245 13.295 18.804 1.00 9.67 52 GLU B O 1
ATOM 1311 N N . GLN B 1 73 ? -14.625 12.300 16.811 1.00 10.02 53 GLN B N 1
ATOM 1312 C CA . GLN B 1 73 ? -14.246 10.996 17.329 1.00 9.79 53 GLN B CA 1
ATOM 1313 C C . GLN B 1 73 ? -12.765 10.950 17.669 1.00 10.32 53 GLN B C 1
ATOM 1314 O O . GLN B 1 73 ? -12.371 10.288 18.631 1.00 9.21 53 GLN B O 1
ATOM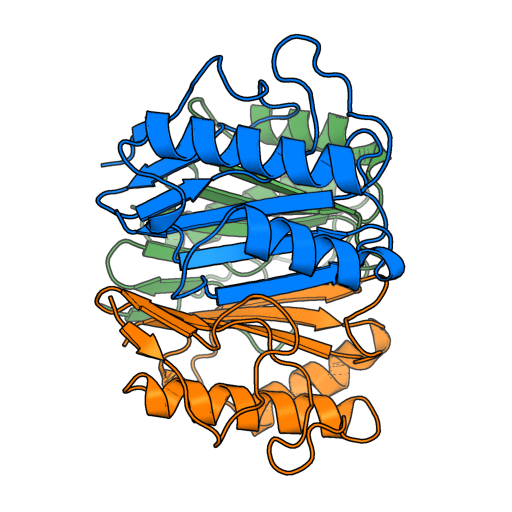 1320 N N . VAL B 1 74 ? -11.926 11.606 16.849 1.00 7.63 54 VAL B N 1
ATOM 1321 C CA . VAL B 1 74 ? -10.498 11.644 17.158 1.00 8.16 54 VAL B CA 1
ATOM 1322 C C . VAL B 1 74 ? -10.294 12.233 18.543 1.00 8.38 54 VAL B C 1
ATOM 1323 O O . VAL B 1 74 ? -9.467 11.745 19.319 1.00 8.71 54 VAL B O 1
ATOM 1327 N N . PHE B 1 75 ? -11.030 13.305 18.873 1.00 8.06 55 PHE B N 1
ATOM 1328 C CA . PHE B 1 75 ? -10.862 13.883 20.201 1.00 7.86 55 PHE B CA 1
ATOM 1329 C C . PHE B 1 75 ? -11.316 12.927 21.292 1.00 9.31 55 PHE B C 1
ATOM 1330 O O . PHE B 1 75 ? -10.668 12.840 22.337 1.00 10.44 55 PHE B O 1
ATOM 1338 N N . GLU B 1 76 ? -12.412 12.186 21.063 1.00 9.07 56 GLU B N 1
ATOM 1339 C CA . GLU B 1 76 ? -12.804 11.170 22.053 1.00 9.83 56 GLU B CA 1
ATOM 1340 C C . GLU B 1 76 ? -11.700 10.141 22.238 1.00 10.94 56 GLU B C 1
ATOM 1341 O O . GLU B 1 76 ? -11.395 9.720 23.380 1.00 10.42 56 GLU B O 1
ATOM 1347 N N . ASN B 1 77 ? -11.087 9.717 21.121 1.00 7.60 57 ASN B N 1
ATOM 1348 C CA . ASN B 1 77 ? -10.061 8.672 21.165 1.00 8.35 57 ASN B CA 1
ATOM 1349 C C . ASN B 1 77 ? -8.803 9.168 21.900 1.00 9.62 57 ASN B C 1
ATOM 1350 O O . ASN B 1 77 ? -8.231 8.461 22.756 1.00 8.92 57 ASN B O 1
ATOM 1355 N N . ILE B 1 78 ? -8.363 10.382 21.566 1.00 8.33 58 ILE B N 1
ATOM 1356 C CA . ILE B 1 78 ? -7.230 10.990 22.260 1.00 8.20 58 ILE B CA 1
ATOM 1357 C C . ILE B 1 78 ? -7.538 11.146 23.740 1.00 9.21 58 ILE B C 1
ATOM 1358 O O . ILE B 1 78 ? -6.699 10.792 24.578 1.00 8.95 58 ILE B O 1
ATOM 1363 N N . LYS B 1 79 ? -8.737 11.640 24.083 1.00 8.55 59 LYS B N 1
ATOM 1364 C CA . LYS B 1 79 ? -9.085 11.830 25.495 1.00 8.79 59 LYS B CA 1
ATOM 1365 C C . LYS B 1 79 ? -9.012 10.510 26.252 1.00 9.52 59 LYS B C 1
ATOM 1366 O O . LYS B 1 79 ? -8.480 10.469 27.381 1.00 9.45 59 LYS B O 1
ATOM 1372 N N . ALA B 1 80 ? -9.494 9.420 25.639 1.00 9.47 60 ALA B N 1
ATOM 1373 C CA . ALA B 1 80 ? -9.437 8.120 26.326 1.00 9.51 60 ALA B CA 1
ATOM 1374 C C . ALA B 1 80 ? -8.003 7.707 26.599 1.00 8.31 60 ALA B C 1
ATOM 1375 O O . ALA B 1 80 ? -7.683 7.176 27.682 1.00 10.67 60 ALA B O 1
ATOM 1377 N N . ILE B 1 81 ? -7.115 7.930 25.619 1.00 7.43 61 ILE B N 1
ATOM 1378 C CA . ILE B 1 81 ? -5.710 7.565 25.833 1.00 7.46 61 ILE B CA 1
ATOM 1379 C C . ILE B 1 81 ? -5.068 8.476 26.878 1.00 8.77 61 ILE B C 1
ATOM 1380 O O . ILE B 1 81 ? -4.271 8.010 27.700 1.00 9.77 61 ILE B O 1
ATOM 1385 N N . CYS B 1 82 ? -5.392 9.787 26.857 1.00 9.19 62 CYS B N 1
ATOM 1386 C CA . CYS B 1 82 ? -4.900 10.722 27.876 1.00 8.23 62 CYS B CA 1
ATOM 1387 C C . CYS B 1 82 ? -5.229 10.211 29.261 1.00 9.47 62 CYS B C 1
ATOM 1388 O O . CYS B 1 82 ? -4.364 10.178 30.140 1.00 10.47 62 CYS B O 1
ATOM 1391 N N . GLU B 1 83 ? -6.484 9.796 29.447 1.00 9.61 63 GLU B N 1
ATOM 1392 C CA . GLU B 1 83 ? -6.907 9.337 30.772 1.00 10.62 63 GLU B CA 1
ATOM 1393 C C . GLU B 1 83 ? -6.187 8.039 31.151 1.00 11.75 63 GLU B C 1
ATOM 1394 O O . GLU B 1 83 ? -5.803 7.856 32.314 1.00 13.30 63 GLU B O 1
ATOM 1400 N N . ALA B 1 84 ? -5.996 7.134 30.184 1.00 8.92 64 ALA B N 1
ATOM 1401 C CA . ALA B 1 84 ? -5.267 5.895 30.476 1.00 7.96 64 ALA B CA 1
ATOM 1402 C C . ALA B 1 84 ? -3.795 6.163 30.749 1.00 11.74 64 ALA B C 1
ATOM 1403 O O . ALA B 1 84 ? -3.109 5.321 31.333 1.00 12.10 64 ALA B O 1
ATOM 1405 N N . ALA B 1 85 ? -3.288 7.333 30.356 1.00 10.46 65 ALA B N 1
ATOM 1406 C CA . ALA B 1 85 ? -1.916 7.690 30.647 1.00 11.55 65 ALA B CA 1
ATOM 1407 C C . ALA B 1 85 ? -1.813 8.477 31.927 1.00 11.97 65 ALA B C 1
ATOM 1408 O O . ALA B 1 85 ? -0.712 8.912 32.271 1.00 16.04 65 ALA B O 1
ATOM 1410 N N . GLY B 1 86 ? -2.923 8.662 32.642 1.00 10.37 66 GLY B N 1
ATOM 1411 C CA . GLY B 1 86 ? -2.905 9.360 33.915 1.00 12.65 66 GLY B CA 1
ATOM 1412 C C . GLY B 1 86 ? -3.1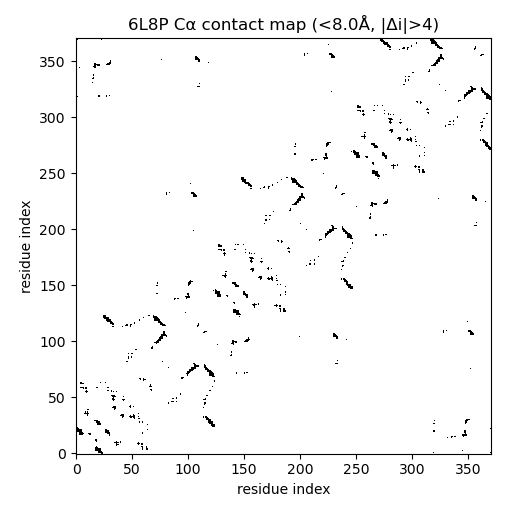16 10.852 33.804 1.00 16.30 66 GLY B C 1
ATOM 1413 O O . GLY B 1 86 ? -2.845 11.587 34.771 1.00 18.91 66 GLY B O 1
ATOM 1414 N N . GLY B 1 87 ? -3.587 11.327 32.665 1.00 12.96 67 GLY B N 1
ATOM 1415 C CA . GLY B 1 87 ? -3.759 12.748 32.442 1.00 13.63 67 GLY B CA 1
ATOM 1416 C C . GLY B 1 87 ? -5.099 13.078 31.811 1.00 13.45 67 GLY B C 1
ATOM 1417 O O . GLY B 1 87 ? -6.106 12.409 32.019 1.00 15.10 67 GLY B O 1
ATOM 1418 N N . SER B 1 88 ? -5.103 14.154 31.036 1.00 14.12 68 SER B N 1
ATOM 1419 C CA . SER B 1 88 ? -6.338 14.618 30.404 1.00 15.25 68 SER B CA 1
ATOM 1420 C C . SER B 1 88 ? -5.959 15.463 29.195 1.00 10.34 68 SER B C 1
ATOM 1421 O O . SER B 1 88 ? -4.780 15.721 28.949 1.00 11.12 68 SER B O 1
ATOM 1424 N N . LEU B 1 89 ? -6.975 15.899 28.431 1.00 11.49 69 LEU B N 1
ATOM 1425 C CA . LEU B 1 89 ? -6.695 16.801 27.301 1.00 9.88 69 LEU B CA 1
ATOM 1426 C C . LEU B 1 89 ? -6.021 18.082 27.756 1.00 10.82 69 LEU B C 1
ATOM 1427 O O . LEU B 1 89 ? -5.278 18.701 26.979 1.00 12.09 69 LEU B O 1
ATOM 1432 N N . ASN B 1 90 ? -6.228 18.492 29.007 1.00 11.96 70 ASN B N 1
ATOM 1433 C CA . ASN B 1 90 ? -5.550 19.689 29.501 1.00 13.50 70 ASN B CA 1
ATOM 1434 C C . ASN B 1 90 ? -4.036 19.533 29.582 1.00 15.49 70 ASN B C 1
ATOM 1435 O O . ASN B 1 90 ? -3.324 20.534 29.698 1.00 16.97 70 ASN B O 1
ATOM 1440 N N . ASP B 1 91 ? -3.522 18.312 29.537 1.00 10.56 71 ASP B N 1
ATOM 1441 C CA . ASP B 1 91 ? -2.092 18.090 29.614 1.00 9.55 71 ASP B CA 1
ATOM 1442 C C . ASP B 1 91 ? -1.421 18.068 28.252 1.00 12.33 71 ASP B C 1
ATOM 1443 O O . ASP B 1 91 ? -0.185 18.000 28.189 1.00 10.45 71 ASP B O 1
ATOM 1448 N N . VAL B 1 92 ? -2.190 18.121 27.155 1.00 10.02 72 VAL B N 1
ATOM 1449 C CA . VAL B 1 92 ? -1.561 18.149 25.842 1.00 8.63 72 VAL B CA 1
ATOM 1450 C C . VAL B 1 92 ? -0.764 19.433 25.684 1.00 10.07 72 VAL B C 1
ATOM 1451 O O . VAL B 1 92 ? -1.267 20.534 25.963 1.00 10.96 72 VAL B O 1
ATOM 1455 N N . VAL B 1 93 ? 0.490 19.296 25.220 1.00 9.17 73 VAL B N 1
ATOM 1456 C CA . VAL B 1 93 ? 1.337 20.448 24.944 1.00 8.33 73 VAL B CA 1
ATOM 1457 C C . VAL B 1 93 ? 1.439 20.698 23.453 1.00 7.49 73 VAL B C 1
ATOM 1458 O O . VAL B 1 93 ? 1.738 21.825 23.030 1.00 8.60 73 VAL B O 1
ATOM 1462 N N . LYS B 1 94 ? 1.260 19.639 22.650 1.00 7.58 74 LYS B N 1
ATOM 1463 C CA . LYS B 1 94 ? 1.407 19.809 21.204 1.00 9.38 74 LYS B CA 1
ATOM 1464 C C . LYS B 1 94 ? 0.506 18.827 20.477 1.00 8.04 74 LYS B C 1
ATOM 1465 O O . LYS B 1 94 ? 0.494 17.638 20.809 1.00 9.19 74 LYS B O 1
ATOM 1471 N N . PHE B 1 95 ? -0.238 19.325 19.484 1.00 6.28 75 PHE B N 1
ATOM 1472 C CA . PHE B 1 95 ? -0.972 18.490 18.535 1.00 7.88 75 PHE B CA 1
ATOM 1473 C C . PHE B 1 95 ? -0.349 18.622 17.152 1.00 9.06 75 PHE B C 1
ATOM 1474 O O . PHE B 1 95 ? 0.032 19.723 16.740 1.00 9.00 75 PHE B O 1
ATOM 1482 N N . ASN B 1 96 ? -0.318 17.523 16.387 1.00 7.48 76 ASN B N 1
ATOM 1483 C CA . ASN B 1 96 ? 0.046 17.602 14.970 1.00 6.87 76 ASN B CA 1
ATOM 1484 C C . ASN B 1 96 ? -1.138 17.103 14.172 1.00 7.44 76 ASN B C 1
ATOM 1485 O O . ASN B 1 96 ? -1.511 15.926 14.313 1.00 9.27 76 ASN B O 1
ATOM 1490 N N . VAL B 1 97 ? -1.699 17.961 13.312 1.00 5.98 77 VAL B N 1
ATOM 1491 C CA . VAL B 1 97 ? -2.901 17.642 12.556 1.00 6.22 77 VAL B CA 1
ATOM 1492 C C . VAL B 1 97 ? -2.550 17.381 11.102 1.00 6.70 77 VAL B C 1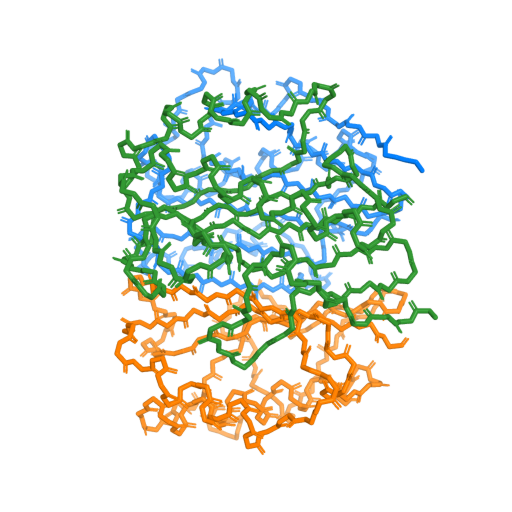
ATOM 1493 O O . VAL B 1 97 ? -1.913 18.226 10.451 1.00 8.46 77 VAL B O 1
ATOM 1497 N N . SER B 1 98 ? -3.038 16.272 10.568 1.00 6.86 78 SER B N 1
ATOM 1498 C CA . SER B 1 98 ? -2.954 15.998 9.137 1.00 5.89 78 SER B CA 1
ATOM 1499 C C . SER B 1 98 ? -4.373 15.973 8.576 1.00 9.13 78 SER B C 1
ATOM 1500 O O . SER B 1 98 ? -5.194 15.160 9.007 1.00 8.89 78 SER B O 1
ATOM 1503 N N . LEU B 1 99 ? -4.663 16.868 7.642 1.00 7.51 79 LEU B N 1
ATOM 1504 C CA . LEU B 1 99 ? -5.935 16.924 6.904 1.00 8.38 79 LEU B CA 1
ATOM 1505 C C . LEU B 1 99 ? -5.749 16.367 5.503 1.00 8.40 79 LEU B C 1
ATOM 1506 O O . LEU B 1 99 ? -4.675 16.509 4.921 1.00 10.12 79 LEU B O 1
ATOM 1511 N N . THR B 1 100 ? -6.799 15.757 4.924 1.00 8.63 80 THR B N 1
ATOM 1512 C CA . THR B 1 100 ? -6.680 15.478 3.493 1.00 8.92 80 THR B CA 1
ATOM 1513 C C . THR B 1 100 ? -7.279 16.578 2.646 1.00 11.11 80 THR B C 1
ATOM 1514 O O . THR B 1 100 ? -7.120 16.524 1.419 1.00 9.57 80 THR B O 1
ATOM 1518 N N . ASP B 1 101 ? -7.909 17.585 3.251 1.00 10.25 81 ASP B N 1
ATOM 1519 C CA . ASP B 1 101 ? -8.339 18.758 2.484 1.00 11.20 81 ASP B CA 1
ATOM 1520 C C . ASP B 1 101 ? -8.298 20.011 3.342 1.00 9.04 81 ASP B C 1
ATOM 1521 O O . ASP B 1 101 ? -8.944 20.071 4.388 1.00 10.95 81 ASP B O 1
ATOM 1526 N N . LEU B 1 102 ? -7.539 21.012 2.876 1.00 10.68 82 LEU B N 1
ATOM 1527 C CA . LEU B 1 102 ? -7.416 22.280 3.592 1.00 9.58 82 LEU B CA 1
ATOM 1528 C C . LEU B 1 102 ? -8.761 22.964 3.787 1.00 9.94 82 LEU B C 1
ATOM 1529 O O . LEU B 1 102 ? -8.933 23.741 4.734 1.00 10.79 82 LEU B O 1
ATOM 1534 N N . SER B 1 103 ? -9.748 22.678 2.920 1.00 10.44 83 SER B N 1
ATOM 1535 C CA . SER B 1 103 ? -11.047 23.298 3.137 1.00 9.84 83 SER B CA 1
ATOM 1536 C C . SER B 1 103 ? -11.719 22.863 4.437 1.00 11.55 83 SER B C 1
ATOM 1537 O O . SER B 1 103 ? -12.685 23.505 4.853 1.00 11.45 83 SER B O 1
ATOM 1540 N N . ASP B 1 104 ? -11.225 21.806 5.107 1.00 9.22 84 ASP B N 1
ATOM 1541 C CA . ASP B 1 104 ? -11.767 21.417 6.400 1.00 7.76 84 ASP B CA 1
ATOM 1542 C C . ASP B 1 104 ? -11.182 22.226 7.561 1.00 9.52 84 ASP B C 1
ATOM 1543 O O . ASP B 1 104 ? -11.577 22.006 8.713 1.00 10.25 84 ASP B O 1
ATOM 1548 N N . PHE B 1 105 ? -10.290 23.198 7.274 1.00 10.01 85 PHE B N 1
ATOM 1549 C CA . PHE B 1 105 ? -9.596 23.920 8.345 1.00 9.42 85 PHE B CA 1
ATOM 1550 C C . PHE B 1 105 ? -10.584 24.664 9.242 1.00 9.96 85 PHE B C 1
ATOM 1551 O O . PHE B 1 105 ? -10.450 24.647 10.468 1.00 11.36 85 PHE B O 1
ATOM 1559 N N . ALA B 1 106 ? -11.606 25.320 8.661 1.00 10.17 86 ALA B N 1
ATOM 1560 C CA . ALA B 1 106 ? -12.542 26.050 9.521 1.00 12.67 86 ALA B CA 1
ATOM 1561 C C . ALA B 1 106 ? -13.256 25.123 10.502 1.00 11.73 86 ALA B C 1
ATOM 1562 O O . ALA B 1 106 ? -13.317 25.409 11.705 1.00 12.39 86 ALA B O 1
ATOM 1564 N N . VAL B 1 107 ? -13.765 23.990 10.029 1.00 10.07 87 VAL B N 1
ATOM 1565 C CA . VAL B 1 107 ? -14.455 23.086 10.950 1.00 9.22 87 VAL B CA 1
ATOM 1566 C C . VAL B 1 107 ? -13.461 22.466 11.928 1.00 10.27 87 VAL B C 1
ATOM 1567 O O . VAL B 1 107 ? -13.804 22.247 13.090 1.00 10.65 87 VAL B O 1
ATOM 1571 N N . LEU B 1 108 ? -12.215 22.202 11.483 1.00 9.77 88 LEU B N 1
ATOM 1572 C CA . LEU B 1 108 ? -11.203 21.701 12.408 1.00 8.84 88 LEU B CA 1
ATOM 1573 C C . LEU B 1 108 ? -11.094 22.645 13.590 1.00 9.20 88 LEU B C 1
ATOM 1574 O O . LEU B 1 108 ? -11.085 22.203 14.754 1.00 8.86 88 LEU B O 1
ATOM 1579 N N . ASN B 1 109 ? -11.004 23.943 13.299 1.00 9.27 89 ASN B N 1
ATOM 1580 C CA . ASN B 1 109 ? -10.795 24.872 14.398 1.00 8.66 89 ASN B CA 1
ATOM 1581 C C . ASN B 1 109 ? -12.019 24.934 15.298 1.00 10.08 89 ASN B C 1
ATOM 1582 O O . ASN B 1 109 ? -11.874 25.049 16.537 1.00 11.38 89 ASN B O 1
ATOM 1587 N N . GLU B 1 110 ? -13.219 24.759 14.716 1.00 10.18 90 GLU B N 1
ATOM 1588 C CA . GLU B 1 110 ? -14.425 24.752 15.541 1.00 10.48 90 GLU B CA 1
ATOM 1589 C C . GLU B 1 110 ? -14.453 23.524 16.436 1.00 11.03 90 GLU B C 1
ATOM 1590 O O . GLU B 1 110 ? -14.813 23.616 17.619 1.00 11.68 90 GLU B O 1
ATOM 1596 N N . VAL B 1 111 ? -14.032 22.376 15.904 1.00 8.91 91 VAL B N 1
ATOM 1597 C CA . VAL B 1 111 ? -14.022 21.166 16.714 1.00 8.74 91 VAL B CA 1
ATOM 1598 C C . VAL B 1 111 ? -12.999 21.291 17.838 1.00 9.21 91 VAL B C 1
ATOM 1599 O O . VAL B 1 111 ? -13.256 20.869 18.979 1.00 9.98 91 VAL B O 1
ATOM 1603 N N . PHE B 1 112 ? -11.863 21.952 17.564 1.00 10.45 92 PHE B N 1
ATOM 1604 C CA . PHE B 1 112 ? -10.873 22.174 18.619 1.00 8.19 92 PHE B CA 1
ATOM 1605 C C . PHE B 1 112 ? -11.468 23.027 19.741 1.00 10.05 92 PHE B C 1
ATOM 1606 O O . PHE B 1 112 ? -11.337 22.685 20.921 1.00 11.63 92 PHE B O 1
ATOM 1614 N N . VAL B 1 113 ? -12.185 24.108 19.380 1.00 9.78 93 VAL B N 1
ATOM 1615 C CA . VAL B 1 113 ? -12.762 24.975 20.417 1.00 10.59 93 VAL B CA 1
ATOM 1616 C C . VAL B 1 113 ? -13.759 24.191 21.239 1.00 13.36 93 VAL B C 1
ATOM 1617 O O . VAL B 1 113 ? -13.830 24.350 22.468 1.00 13.71 93 VAL B O 1
ATOM 1621 N N . ALA B 1 114 ? -14.532 23.308 20.579 1.00 10.64 94 ALA B N 1
ATOM 1622 C CA . ALA B 1 114 ? -15.577 22.593 21.295 1.00 12.70 94 ALA B CA 1
ATOM 1623 C C . ALA B 1 114 ? -15.017 21.571 22.256 1.00 12.75 94 ALA B C 1
ATOM 1624 O O . ALA B 1 114 ? -15.679 21.233 23.253 1.00 16.21 94 ALA B O 1
ATOM 1626 N N . ASN B 1 115 ?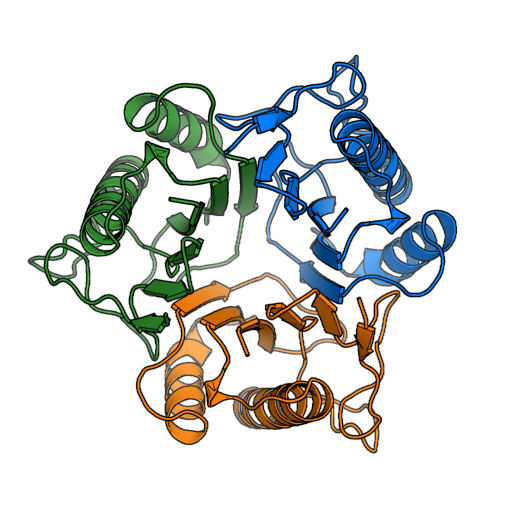 -13.790 21.096 22.020 1.00 10.65 95 ASN B N 1
ATOM 1627 C CA . ASN B 1 115 ? -13.251 20.007 22.801 1.00 10.26 95 ASN B CA 1
ATOM 1628 C C . ASN B 1 115 ? -12.138 20.402 23.747 1.00 10.75 95 ASN B C 1
ATOM 1629 O O . ASN B 1 115 ? -11.717 19.557 24.554 1.00 14.75 95 ASN B O 1
ATOM 1634 N N . LEU B 1 116 ? -11.653 21.653 23.694 1.00 9.46 96 LEU B N 1
ATOM 1635 C CA . LEU B 1 116 ? -10.500 22.055 24.479 1.00 9.68 96 LEU B CA 1
ATOM 1636 C C . LEU B 1 116 ? -10.841 23.310 25.256 1.00 13.08 96 LEU B C 1
ATOM 1637 O O . LEU B 1 116 ? -11.675 24.098 24.820 1.00 15.64 96 LEU B O 1
ATOM 1642 N N . SER B 1 117 ? -10.173 23.501 26.392 1.00 13.01 97 SER B N 1
ATOM 1643 C CA . SER B 1 117 ? -10.248 24.766 27.111 1.00 14.92 97 SER B CA 1
ATOM 1644 C C . SER B 1 117 ? -8.905 25.478 27.043 1.00 17.84 97 SER B C 1
ATOM 1645 O O . SER B 1 117 ? -7.854 24.844 26.943 1.00 16.82 97 SER B O 1
ATOM 1648 N N . GLU B 1 118 ? -8.953 26.801 27.072 1.00 16.47 98 GLU B N 1
ATOM 1649 C CA . GLU B 1 118 ? -7.726 27.578 27.075 1.00 17.37 98 GLU B CA 1
ATOM 1650 C C . GLU B 1 118 ? -6.923 27.291 28.342 1.00 20.40 98 GLU B C 1
ATOM 1651 O O . GLU B 1 118 ? -7.480 26.923 29.386 1.00 18.79 98 GLU B O 1
ATOM 1657 N N . PRO B 1 119 ? -5.595 27.413 28.279 1.00 18.37 99 PRO B N 1
ATOM 1658 C CA . PRO B 1 119 ? -4.792 27.728 27.080 1.00 16.40 99 PRO B CA 1
ATOM 1659 C C . PRO B 1 119 ? -4.680 26.550 26.120 1.00 12.50 99 PRO B C 1
ATOM 1660 O O . PRO B 1 119 ? -4.594 25.404 26.562 1.00 15.62 99 PRO B O 1
ATOM 1664 N N . TYR B 1 120 ? -4.710 26.838 24.854 1.00 13.55 100 TYR B N 1
ATOM 1665 C CA . TYR B 1 120 ? -4.670 25.740 23.881 1.00 11.46 100 TYR B CA 1
ATOM 1666 C C . TYR B 1 120 ? -3.248 25.234 23.694 1.00 10.62 100 TYR B C 1
ATOM 1667 O O . TYR B 1 120 ? -2.286 25.977 23.867 1.00 12.51 100 TYR B O 1
ATOM 1676 N N . PRO B 1 121 ? -3.079 23.956 23.360 1.00 7.43 101 PRO B N 1
ATOM 1677 C CA . PRO B 1 121 ? -1.729 23.451 23.054 1.00 6.98 101 PRO B CA 1
ATOM 1678 C C . PRO B 1 121 ? -1.143 24.121 21.814 1.00 7.28 101 PRO B C 1
ATOM 1679 O O . PRO B 1 121 ? -1.843 24.736 20.990 1.00 8.34 101 PRO B O 1
ATOM 1683 N N . ALA B 1 122 ? 0.188 23.981 21.669 1.00 7.58 102 ALA B N 1
ATOM 1684 C CA . ALA B 1 122 ? 0.817 24.298 20.395 1.00 6.01 102 ALA B CA 1
ATOM 1685 C C . ALA B 1 122 ? 0.323 23.325 19.335 1.00 9.43 102 ALA B C 1
ATOM 1686 O O . ALA B 1 122 ? -0.210 22.257 19.650 1.00 9.19 102 ALA B O 1
ATOM 1688 N N . ARG B 1 123 ? 0.477 23.714 18.063 1.00 7.14 103 ARG B N 1
ATOM 1689 C CA . ARG B 1 123 ? -0.091 22.873 17.000 1.00 6.52 103 ARG B CA 1
ATOM 1690 C C . ARG B 1 123 ? 0.669 23.086 15.711 1.00 7.29 103 ARG B C 1
ATOM 1691 O O . ARG B 1 123 ? 1.229 24.159 15.476 1.00 8.51 103 ARG B O 1
ATOM 1699 N N . ALA B 1 124 ? 0.639 22.057 14.847 1.00 7.65 104 ALA B N 1
ATOM 1700 C CA . ALA B 1 124 ? 0.944 22.223 13.440 1.00 6.32 104 ALA B CA 1
ATOM 1701 C C . ALA B 1 124 ? -0.176 21.580 12.654 1.00 7.19 104 ALA B C 1
ATOM 1702 O O . ALA B 1 124 ? -0.835 20.663 13.159 1.00 8.56 104 ALA B O 1
ATOM 1704 N N . ALA B 1 125 ? -0.369 22.036 11.410 1.00 6.94 105 ALA B N 1
ATOM 1705 C CA . ALA B 1 125 ? -1.424 21.481 10.574 1.00 7.92 105 ALA B CA 1
ATOM 1706 C C . ALA B 1 125 ? -0.999 21.570 9.119 1.00 8.11 105 ALA B C 1
ATOM 1707 O O . ALA B 1 125 ? -0.494 22.605 8.681 1.00 10.19 105 ALA B O 1
ATOM 1709 N N . VAL B 1 126 ? -1.210 20.485 8.365 1.00 8.41 106 VAL B N 1
ATOM 1710 C CA . VAL B 1 126 ? -0.884 20.447 6.949 1.00 7.86 106 VAL B CA 1
ATOM 1711 C C . VAL B 1 126 ? -1.977 19.668 6.240 1.00 7.71 106 VAL B C 1
ATOM 1712 O O . VAL B 1 126 ? -2.676 18.847 6.850 1.00 8.42 106 VAL B O 1
ATOM 1716 N N . GLN B 1 127 ? -2.053 19.845 4.909 1.00 6.53 107 GLN B N 1
ATOM 1717 C CA . GLN B 1 127 ? -2.854 18.954 4.068 1.00 6.25 107 GLN B CA 1
ATOM 1718 C C . GLN B 1 127 ? -1.909 17.928 3.478 1.00 8.85 107 GLN B C 1
ATOM 1719 O O . GLN B 1 127 ? -1.019 18.291 2.703 1.00 8.43 107 GLN B O 1
ATOM 1725 N N . VAL B 1 128 ? -2.110 16.650 3.831 1.00 7.94 108 VAL B N 1
ATOM 1726 C CA . VAL B 1 128 ? -1.368 15.525 3.254 1.00 7.33 108 VAL B CA 1
ATOM 1727 C C . VAL B 1 128 ? -2.121 14.972 2.060 1.00 8.13 108 VAL B C 1
ATOM 1728 O O . VAL B 1 128 ? -3.243 15.395 1.746 1.00 11.22 108 VAL B O 1
ATOM 1732 N N . ALA B 1 129 ? -1.474 14.046 1.346 1.00 9.71 109 ALA B N 1
ATOM 1733 C CA . ALA B 1 129 ? -2.105 13.432 0.181 1.00 10.17 109 ALA B CA 1
ATOM 1734 C C . ALA B 1 129 ? -3.181 12.430 0.565 1.00 12.88 109 ALA B C 1
ATOM 1735 O O . ALA B 1 129 ? -4.228 12.361 -0.089 1.00 13.34 109 ALA B O 1
ATOM 1737 N N . ALA B 1 130 ? -2.953 11.631 1.611 1.00 10.19 110 ALA B N 1
ATOM 1738 C CA . ALA B 1 130 ? -3.903 10.601 1.988 1.00 7.92 110 ALA B CA 1
ATOM 1739 C C . ALA B 1 130 ? -3.542 10.116 3.387 1.00 7.24 110 ALA B C 1
ATOM 1740 O O . ALA B 1 130 ? -2.436 10.362 3.875 1.00 8.89 110 ALA B O 1
ATOM 1742 N N . LEU B 1 131 ? -4.491 9.422 4.019 1.00 8.09 111 LEU B N 1
ATOM 1743 C CA . LEU B 1 131 ? -4.313 8.865 5.354 1.00 8.27 111 LEU B CA 1
ATOM 1744 C C . LEU B 1 131 ? -4.723 7.404 5.411 1.00 9.93 111 LEU B C 1
ATOM 1745 O O . LEU B 1 131 ? -5.517 6.928 4.576 1.00 11.71 111 LEU B O 1
ATOM 1750 N N . PRO B 1 132 ? -4.178 6.651 6.365 1.00 10.51 112 PRO B N 1
ATOM 1751 C CA . PRO B 1 132 ? -4.515 5.227 6.455 1.00 12.93 112 PRO B CA 1
ATOM 1752 C C . PRO B 1 132 ? -6.015 5.012 6.532 1.00 14.01 112 PRO B C 1
ATOM 1753 O O . PRO B 1 132 ? -6.752 5.787 7.135 1.00 12.49 112 PRO B O 1
ATOM 1757 N N . LYS B 1 133 ? -6.469 3.948 5.864 1.00 15.01 113 LYS B N 1
ATOM 1758 C CA . LYS B 1 133 ? -7.843 3.471 5.899 1.00 12.41 113 LYS B CA 1
ATOM 1759 C C . LYS B 1 133 ? -8.826 4.473 5.302 1.00 14.55 113 LYS B C 1
ATOM 1760 O O . LYS B 1 133 ? -10.045 4.311 5.438 1.00 18.26 113 LYS B O 1
ATOM 1766 N N . GLY B 1 134 ? -8.338 5.478 4.589 1.00 14.02 114 GLY B N 1
ATOM 1767 C CA . GLY B 1 134 ? -9.200 6.472 3.998 1.00 15.88 114 GLY B CA 1
ATOM 1768 C C . GLY B 1 134 ? -9.707 7.530 4.952 1.00 13.75 114 GLY B C 1
ATOM 1769 O O . GLY B 1 134 ? -10.613 8.284 4.586 1.00 14.37 114 GLY B O 1
ATOM 1770 N N . GLY B 1 135 ? -9.127 7.631 6.137 1.00 11.36 115 GLY B N 1
ATOM 1771 C CA . GLY B 1 135 ? -9.500 8.706 7.038 1.00 10.10 115 GLY B CA 1
ATOM 1772 C C . GLY B 1 135 ? -9.238 10.057 6.402 1.00 10.16 115 GLY B C 1
ATOM 1773 O O . GLY B 1 135 ? -8.386 10.196 5.515 1.00 11.72 115 GLY B O 1
ATOM 1774 N N . VAL B 1 136 ? -9.964 11.070 6.866 1.00 7.43 116 VAL B N 1
ATOM 1775 C CA . VAL B 1 136 ? -9.745 12.421 6.368 1.00 8.30 116 VAL B CA 1
ATOM 1776 C C . VAL B 1 136 ? -9.119 13.329 7.415 1.00 9.45 116 VAL B C 1
ATOM 1777 O O . VAL B 1 136 ? -8.869 14.513 7.127 1.00 11.13 116 VAL B O 1
ATOM 1781 N N . VAL B 1 137 ? -8.801 12.811 8.611 1.00 7.03 117 VAL B N 1
ATOM 1782 C CA . VAL B 1 137 ? -8.078 13.596 9.601 1.00 6.26 117 VAL B CA 1
ATOM 1783 C C . VAL B 1 137 ? -7.325 12.625 10.503 1.00 6.86 117 VAL B C 1
ATOM 1784 O O . VAL B 1 137 ? -7.859 11.568 10.869 1.00 9.33 117 VAL B O 1
ATOM 1788 N N . GLU B 1 138 ? -6.071 12.983 10.844 1.00 6.32 118 GLU B N 1
ATOM 1789 C CA . GLU B 1 138 ? -5.266 12.230 11.805 1.00 5.88 118 GLU B CA 1
ATOM 1790 C C . GLU B 1 138 ? -4.659 13.256 12.754 1.00 8.19 118 GLU B C 1
ATOM 1791 O O . GLU B 1 138 ? -4.177 14.295 12.302 1.00 8.83 118 GLU B O 1
ATOM 1797 N N . ILE B 1 139 ? -4.700 13.007 14.055 1.00 7.06 119 ILE B N 1
ATOM 1798 C CA . ILE B 1 139 ? -4.126 13.940 15.018 1.00 6.85 119 ILE B CA 1
ATOM 1799 C C . ILE B 1 139 ? -3.202 13.177 15.956 1.00 6.85 119 ILE B C 1
ATOM 1800 O O . ILE B 1 139 ? -3.624 12.191 16.582 1.00 8.38 119 ILE B O 1
ATOM 1805 N N . GLU B 1 140 ? -1.941 13.626 16.043 1.00 5.39 120 GLU B N 1
ATOM 1806 C CA . GLU B 1 140 ? -0.931 13.107 16.985 1.00 6.59 120 GLU B CA 1
ATOM 1807 C C . GLU B 1 140 ? -0.824 14.051 18.181 1.00 7.59 120 GLU B C 1
ATOM 1808 O O . GLU B 1 140 ? -1.141 15.248 18.068 1.00 9.02 120 GLU B O 1
ATOM 1814 N N . SER B 1 141 ? -0.403 13.507 19.333 1.00 6.63 121 SER B N 1
ATOM 1815 C CA . SER B 1 141 ? -0.428 14.327 20.539 1.00 7.94 121 SER B CA 1
ATOM 1816 C C . SER B 1 141 ? 0.822 14.065 21.371 1.00 8.48 121 SER B C 1
ATOM 1817 O O . SER B 1 141 ? 1.306 12.942 21.444 1.00 9.43 121 SER B O 1
ATOM 1820 N N . ILE B 1 142 ? 1.324 15.108 22.032 1.00 8.28 122 ILE B N 1
ATOM 1821 C CA . ILE B 1 142 ? 2.327 14.965 23.095 1.00 7.47 122 ILE B CA 1
ATOM 1822 C C . ILE B 1 142 ? 1.761 15.617 24.349 1.00 7.70 122 ILE B C 1
ATOM 1823 O O . ILE B 1 142 ? 1.225 16.734 24.274 1.00 8.62 122 ILE B O 1
ATOM 1828 N N . LEU B 1 143 ? 1.811 14.883 25.473 1.00 9.31 123 LEU B N 1
ATOM 1829 C CA . LEU B 1 143 ? 1.379 15.390 26.771 1.00 8.91 123 LEU B CA 1
ATOM 1830 C C . LEU B 1 143 ? 2.566 15.612 27.682 1.00 9.51 123 LEU B C 1
ATOM 1831 O O . LEU B 1 143 ? 3.579 14.929 27.578 1.00 9.84 123 LEU B O 1
ATOM 1836 N N . TYR B 1 144 ? 2.376 16.521 28.644 1.00 11.40 124 TYR B N 1
ATOM 1837 C CA . TYR B 1 144 ? 3.252 16.645 29.802 1.00 11.98 124 TYR B CA 1
ATOM 1838 C C . TYR B 1 144 ? 2.329 16.632 31.016 1.00 11.26 124 TYR B C 1
ATOM 1839 O O . TYR B 1 144 ? 1.496 17.528 31.177 1.00 13.12 124 TYR B O 1
ATOM 1848 N N . ILE B 1 145 ? 2.431 15.590 31.835 1.00 14.84 125 ILE B N 1
ATOM 1849 C CA . ILE B 1 145 ? 1.528 15.438 32.968 1.00 14.55 125 ILE B CA 1
ATOM 1850 C C . ILE B 1 145 ? 2.210 15.893 34.270 1.00 23.85 125 ILE B C 1
ATOM 1851 O O . ILE B 1 145 ? 3.233 15.315 34.617 1.00 30.88 125 ILE B O 1
ATOM 1856 N N . THR C 1 22 ? 6.134 25.704 36.014 1.00 40.72 2 THR C N 1
ATOM 1857 C CA . THR C 1 22 ? 6.677 24.618 35.205 1.00 34.86 2 THR C CA 1
ATOM 1858 C C . THR C 1 22 ? 6.119 24.652 33.786 1.00 37.59 2 THR C C 1
ATOM 1859 O O . THR C 1 22 ? 6.883 24.436 32.841 1.00 27.31 2 THR C O 1
ATOM 1863 N N . ARG C 1 23 ? 4.813 24.912 33.637 1.00 24.32 3 ARG C N 1
ATOM 1864 C CA . ARG C 1 23 ? 4.169 24.987 32.320 1.00 19.53 3 ARG C CA 1
ATOM 1865 C C . ARG C 1 23 ? 3.762 26.416 32.004 1.00 20.73 3 ARG C C 1
ATOM 1866 O O . ARG C 1 23 ? 3.059 27.066 32.787 1.00 21.22 3 ARG C O 1
ATOM 1874 N N . GLN C 1 24 ? 4.192 26.906 30.847 1.00 13.23 4 GLN C N 1
ATOM 1875 C CA . GLN C 1 24 ? 3.887 28.263 30.416 1.00 13.02 4 GLN C CA 1
ATOM 1876 C C . GLN C 1 24 ? 3.392 28.215 28.992 1.00 12.84 4 GLN C C 1
ATOM 1877 O O . GLN C 1 24 ? 3.943 27.488 28.174 1.00 13.71 4 GLN C O 1
ATOM 1883 N N . THR C 1 25 ? 2.360 28.983 28.702 1.00 10.75 5 THR C N 1
ATOM 1884 C CA . THR C 1 25 ? 1.887 29.174 27.339 1.00 8.53 5 THR C CA 1
ATOM 1885 C C . THR C 1 25 ? 2.419 30.514 26.851 1.00 12.92 5 THR C C 1
ATOM 1886 O O . THR C 1 25 ? 2.034 31.575 27.368 1.00 15.64 5 THR C O 1
ATOM 1890 N N . ILE C 1 26 ? 3.298 30.475 25.854 1.00 9.15 6 ILE C N 1
ATOM 1891 C CA . ILE C 1 26 ? 3.997 31.676 25.407 1.00 8.27 6 ILE C CA 1
ATOM 1892 C C . ILE C 1 26 ? 3.096 32.453 24.458 1.00 9.69 6 ILE C C 1
ATOM 1893 O O . ILE C 1 26 ? 2.436 31.864 23.592 1.00 8.93 6 ILE C O 1
ATOM 1898 N N . GLN C 1 27 ? 3.053 33.785 24.607 1.00 8.18 7 GLN C N 1
ATOM 1899 C CA . GLN C 1 27 ? 2.320 34.603 23.641 1.00 7.58 7 GLN C CA 1
ATOM 1900 C C . GLN C 1 27 ? 3.031 35.936 23.518 1.00 9.97 7 GLN C C 1
ATOM 1901 O O . GLN C 1 27 ? 3.080 36.703 24.494 1.00 9.65 7 GLN C O 1
ATOM 1907 N N . THR C 1 28 ? 3.585 36.209 22.338 1.00 7.86 8 THR C N 1
ATOM 1908 C CA . THR C 1 28 ? 4.208 37.499 22.074 1.00 9.49 8 THR C CA 1
ATOM 1909 C C . THR C 1 28 ? 3.741 38.029 20.730 1.00 11.30 8 THR C C 1
ATOM 1910 O O . THR C 1 28 ? 3.721 37.304 19.730 1.00 10.72 8 THR C O 1
ATOM 1914 N N . ASP C 1 29 ? 3.397 39.300 20.683 1.00 9.46 9 ASP C N 1
ATOM 1915 C CA . ASP C 1 29 ? 2.984 39.890 19.424 1.00 8.32 9 ASP C CA 1
ATOM 1916 C C . ASP C 1 29 ? 4.153 40.230 18.509 1.00 11.53 9 ASP C C 1
ATOM 1917 O O . ASP C 1 29 ? 3.921 40.715 17.379 1.00 13.89 9 ASP C O 1
ATOM 1922 N N . LYS C 1 30 ? 5.382 39.924 18.926 1.00 10.08 10 LYS C N 1
ATOM 1923 C CA . LYS C 1 30 ? 6.524 39.963 18.015 1.00 10.72 10 LYS C CA 1
ATOM 1924 C C . LYS C 1 30 ? 6.483 38.807 17.025 1.00 11.39 10 LYS C C 1
ATOM 1925 O O . LYS C 1 30 ? 7.274 38.799 16.073 1.00 15.06 10 LYS C O 1
ATOM 1931 N N . ALA C 1 31 ? 5.604 37.834 17.262 1.00 9.83 11 ALA C N 1
ATOM 1932 C CA . ALA C 1 31 ? 5.387 36.749 16.295 1.00 8.49 11 ALA C CA 1
ATOM 1933 C C . ALA C 1 31 ? 3.931 36.745 15.863 1.00 9.35 11 ALA C C 1
ATOM 1934 O O . ALA C 1 31 ? 3.085 37.359 16.507 1.00 10.13 11 ALA C O 1
ATOM 1936 N N . PRO C 1 32 ? 3.571 36.037 14.801 1.00 9.56 12 PRO C N 1
ATOM 1937 C CA . PRO C 1 32 ? 2.187 36.108 14.315 1.00 8.41 12 PRO C CA 1
ATOM 1938 C C . PRO C 1 32 ? 1.194 35.495 15.288 1.00 8.54 12 PRO C C 1
ATOM 1939 O O . PRO C 1 32 ? 1.465 34.511 15.978 1.00 10.51 12 PRO C O 1
ATOM 1943 N N . ALA C 1 33 ? 0.012 36.104 15.313 1.00 12.09 13 ALA C N 1
ATOM 1944 C CA . ALA C 1 33 ? -1.093 35.538 16.070 1.00 14.13 13 ALA C CA 1
ATOM 1945 C C . ALA C 1 33 ? -1.437 34.172 15.501 1.00 14.10 13 ALA C C 1
ATOM 1946 O O . ALA C 1 33 ? -1.299 33.932 14.296 1.00 14.39 13 ALA C O 1
ATOM 1948 N N . ALA C 1 34 ? -1.874 33.262 16.369 1.00 11.69 14 ALA C N 1
ATOM 1949 C CA . ALA C 1 34 ? -2.379 31.985 15.849 1.00 11.33 14 ALA C CA 1
ATOM 1950 C C . ALA C 1 34 ? -3.508 32.204 14.848 1.00 15.05 14 ALA C C 1
ATOM 1951 O O . ALA C 1 34 ? -4.420 32.999 15.080 1.00 16.60 14 ALA C O 1
ATOM 1953 N N . VAL C 1 35 ? -3.481 31.445 13.756 1.00 12.28 15 VAL C N 1
ATOM 1954 C CA . VAL C 1 35 ? -4.549 31.529 12.746 1.00 12.45 15 VAL C CA 1
ATOM 1955 C C . VAL C 1 35 ? -5.532 30.371 12.888 1.00 13.47 15 VAL C C 1
ATOM 1956 O O . VAL C 1 35 ? -6.365 30.146 12.002 1.00 16.69 15 VAL C O 1
ATOM 1960 N N . GLY C 1 36 ? -5.486 29.673 14.005 1.00 11.43 16 GLY C N 1
ATOM 1961 C CA . GLY C 1 36 ? -6.408 28.598 14.307 1.00 11.28 16 GLY C CA 1
ATOM 1962 C C . GLY C 1 36 ? -6.398 28.398 15.803 1.00 11.55 16 GLY C C 1
ATOM 1963 O O . GLY C 1 36 ? -5.866 29.225 16.557 1.00 12.17 16 GLY C O 1
ATOM 1964 N N . THR C 1 37 ? -6.959 27.267 16.252 1.00 10.22 17 THR C N 1
ATOM 1965 C CA . THR C 1 37 ? -7.149 27.052 17.680 1.00 7.74 17 THR C CA 1
ATOM 1966 C C . THR C 1 37 ? -5.885 26.439 18.286 1.00 9.02 17 THR C C 1
ATOM 1967 O O . THR C 1 37 ? -5.792 25.233 18.510 1.00 10.25 17 THR C O 1
ATOM 1971 N N . TYR C 1 38 ? -4.909 27.297 18.600 1.00 8.17 18 TYR C N 1
ATOM 1972 C CA . TYR C 1 38 ? -3.650 26.856 19.188 1.00 7.72 18 TYR C CA 1
ATOM 1973 C C . TYR C 1 38 ? -2.966 28.066 19.800 1.00 8.25 18 TYR C C 1
ATOM 1974 O O . TYR C 1 38 ? -3.355 29.212 19.545 1.00 10.13 18 TYR C O 1
ATOM 1983 N N . SER C 1 39 ? -1.961 27.798 20.630 1.00 7.60 19 SER C N 1
ATOM 1984 C CA . SER C 1 39 ? -1.061 28.802 21.175 1.00 7.45 19 SER C CA 1
ATOM 1985 C C . SER C 1 39 ? 0.254 28.816 20.415 1.00 8.19 19 SER C C 1
ATOM 1986 O O . SER C 1 39 ? 0.635 27.833 19.779 1.00 9.07 19 SER C O 1
ATOM 1989 N N . GLN C 1 40 ? 0.995 29.927 20.544 1.00 7.10 20 GLN C N 1
ATOM 1990 C CA . GLN C 1 40 ? 2.267 30.014 19.818 1.00 8.62 20 GLN C CA 1
ATOM 1991 C C . GLN C 1 40 ? 3.255 28.938 20.249 1.00 8.44 20 GLN C C 1
ATOM 1992 O O . GLN C 1 40 ? 3.958 28.369 19.402 1.00 8.31 20 GLN C O 1
ATOM 1998 N N . ALA C 1 41 ? 3.367 28.683 21.552 1.00 7.39 21 ALA C N 1
ATOM 1999 C CA . ALA C 1 41 ? 4.304 27.693 22.064 1.00 6.99 21 ALA C CA 1
ATOM 2000 C C . ALA C 1 41 ? 3.920 27.329 23.474 1.00 7.22 21 ALA C C 1
ATOM 2001 O O . ALA C 1 41 ? 3.298 28.117 24.189 1.00 9.29 21 ALA C O 1
ATOM 2003 N N . VAL C 1 42 ? 4.339 26.126 23.877 1.00 7.73 22 VAL C N 1
ATOM 2004 C CA . VAL C 1 42 ? 4.149 25.665 25.256 1.00 7.37 22 VAL C CA 1
ATOM 2005 C C . VAL C 1 42 ? 5.515 25.260 25.778 1.00 8.26 22 VAL C C 1
ATOM 2006 O O . VAL C 1 42 ? 6.200 24.443 25.160 1.00 8.98 22 VAL C O 1
ATOM 2010 N N . LYS C 1 43 ? 5.888 25.809 26.930 1.00 9.74 23 LYS C N 1
ATOM 2011 C CA . LYS C 1 43 ? 7.135 25.472 27.597 1.00 10.16 23 LYS C CA 1
ATOM 2012 C C . LYS C 1 43 ? 6.821 24.625 28.819 1.00 10.89 23 LYS C C 1
ATOM 2013 O O . LYS C 1 43 ? 5.985 25.009 29.646 1.00 11.81 23 LYS C O 1
ATOM 2019 N N . VAL C 1 44 ? 7.497 23.486 28.937 1.00 10.78 24 VAL C N 1
ATOM 2020 C CA . VAL C 1 44 ? 7.375 22.628 30.112 1.00 13.00 24 VAL C CA 1
ATOM 2021 C C . VAL C 1 44 ? 8.784 22.289 30.577 1.00 16.68 24 VAL C C 1
ATOM 2022 O O . VAL C 1 44 ? 9.563 21.661 29.844 1.00 15.83 24 VAL C O 1
ATOM 2026 N N . GLY C 1 45 ? 9.121 22.742 31.778 1.00 18.49 25 GLY C N 1
ATOM 2027 C CA . GLY C 1 45 ? 10.506 22.639 32.218 1.00 18.88 25 GLY C CA 1
ATOM 2028 C C . GLY C 1 45 ? 11.387 23.469 31.325 1.00 17.47 25 GLY C C 1
ATOM 2029 O O . GLY C 1 45 ? 11.149 24.660 31.113 1.00 20.90 25 GLY C O 1
ATOM 2030 N N . ASN C 1 46 ? 12.416 22.838 30.756 1.00 20.80 26 ASN C N 1
ATOM 2031 C CA . ASN C 1 46 ? 13.286 23.524 29.817 1.00 20.71 26 ASN C CA 1
ATOM 2032 C C . ASN C 1 46 ? 12.997 23.141 28.376 1.00 14.93 26 ASN C C 1
ATOM 2033 O O . ASN C 1 46 ? 13.723 23.584 27.481 1.00 16.15 26 ASN C O 1
ATOM 2038 N N . THR C 1 47 ? 11.930 22.381 28.136 1.00 13.74 27 THR C N 1
ATOM 2039 C CA . THR C 1 47 ? 11.566 21.964 26.781 1.00 10.62 27 THR C CA 1
ATOM 2040 C C . THR C 1 47 ? 10.488 22.905 26.259 1.00 11.67 27 THR C C 1
ATOM 2041 O O . THR C 1 47 ? 9.531 23.209 26.972 1.00 12.23 27 THR C O 1
ATOM 2045 N N . VAL C 1 48 ? 10.610 23.327 25.005 1.00 8.86 28 VAL C N 1
ATOM 2046 C CA . VAL C 1 48 ? 9.584 24.194 24.402 1.00 8.91 28 VAL C CA 1
ATOM 2047 C C . VAL C 1 48 ? 9.086 23.571 23.107 1.00 9.17 28 VAL C C 1
ATOM 2048 O O . VAL C 1 48 ? 9.892 23.209 22.246 1.00 9.10 28 VAL C O 1
ATOM 2052 N N . TYR C 1 49 ? 7.761 23.487 22.960 1.00 8.69 29 TYR C N 1
ATOM 2053 C CA . TYR C 1 49 ? 7.131 23.045 21.706 1.00 7.62 29 TYR C CA 1
ATOM 2054 C C . TYR C 1 49 ? 6.571 24.287 21.032 1.00 8.55 29 TYR C C 1
ATOM 2055 O O . TYR C 1 49 ? 5.649 24.922 21.560 1.00 9.74 29 TYR C O 1
ATOM 2064 N N . ILE C 1 50 ? 7.119 24.639 19.873 1.00 9.79 30 ILE C N 1
ATOM 2065 C CA . ILE C 1 50 ? 6.687 25.822 19.142 1.00 6.92 30 ILE C CA 1
ATOM 2066 C C . ILE C 1 50 ? 5.796 25.353 18.002 1.00 9.43 30 ILE C C 1
ATOM 2067 O O . ILE C 1 50 ? 6.183 24.463 17.210 1.00 9.78 30 ILE C O 1
ATOM 2072 N N . SER C 1 51 ? 4.628 25.987 17.891 1.00 7.68 31 SER C N 1
ATOM 2073 C CA . SER C 1 51 ? 3.689 25.678 16.817 1.00 6.66 31 SER C CA 1
ATOM 2074 C C . SER C 1 51 ? 4.301 25.867 15.448 1.00 8.97 31 SER C C 1
ATOM 2075 O O . SER C 1 51 ? 5.261 26.624 15.268 1.00 9.24 31 SER C O 1
ATOM 2078 N N . GLY C 1 52 ? 3.693 25.200 14.453 1.00 6.97 32 GLY C N 1
ATOM 2079 C CA . GLY C 1 52 ? 4.069 25.476 13.070 1.00 7.11 32 GLY C CA 1
ATOM 2080 C C . GLY C 1 52 ? 3.992 26.962 12.772 1.00 10.06 32 GLY C C 1
ATOM 2081 O O . GLY C 1 52 ? 2.984 27.604 13.101 1.00 11.42 32 GLY C O 1
ATOM 2082 N N . GLN C 1 53 ? 5.050 27.506 12.187 1.00 8.49 33 GLN C N 1
ATOM 2083 C CA . GLN C 1 53 ? 5.107 28.922 11.834 1.00 8.04 33 GLN C CA 1
ATOM 2084 C C . GLN C 1 53 ? 5.111 29.039 10.327 1.00 6.98 33 GLN C C 1
ATOM 2085 O O . GLN C 1 53 ? 5.787 28.253 9.636 1.00 9.45 33 GLN C O 1
ATOM 2091 N N . LEU C 1 54 ? 4.319 29.983 9.842 1.00 8.94 34 LEU C N 1
ATOM 2092 C CA . LEU C 1 54 ? 4.243 30.343 8.438 1.00 7.57 34 LEU C CA 1
ATOM 2093 C C . LEU C 1 54 ? 4.890 31.719 8.251 1.00 9.11 34 LEU C C 1
ATOM 2094 O O . LEU C 1 54 ? 5.177 32.444 9.221 1.00 10.37 34 LEU C O 1
ATOM 2099 N N . GLY C 1 55 ? 5.075 32.069 6.981 1.00 8.73 35 GLY C N 1
ATOM 2100 C CA . GLY C 1 55 ? 5.804 33.283 6.624 1.00 10.41 35 GLY C CA 1
ATOM 2101 C C . GLY C 1 55 ? 4.999 34.573 6.717 1.00 10.31 35 GLY C C 1
ATOM 2102 O O . GLY C 1 55 ? 5.110 35.418 5.819 1.00 10.65 35 GLY C O 1
ATOM 2103 N N . PHE C 1 56 ? 4.211 34.745 7.781 1.00 10.21 36 PHE C N 1
ATOM 2104 C CA . PHE C 1 56 ? 3.462 35.992 8.013 1.00 10.74 36 PHE C CA 1
ATOM 2105 C C . PHE C 1 56 ? 4.347 37.100 8.568 1.00 10.65 36 PHE C C 1
ATOM 2106 O O . PHE C 1 56 ? 5.112 36.898 9.514 1.00 10.26 36 PHE C O 1
ATOM 2114 N N . ASP C 1 57 ? 4.161 38.313 8.048 1.00 12.30 37 ASP C N 1
ATOM 2115 C CA . ASP C 1 57 ? 4.644 39.494 8.770 1.00 14.28 37 ASP C CA 1
ATOM 2116 C C . ASP C 1 57 ? 3.725 39.709 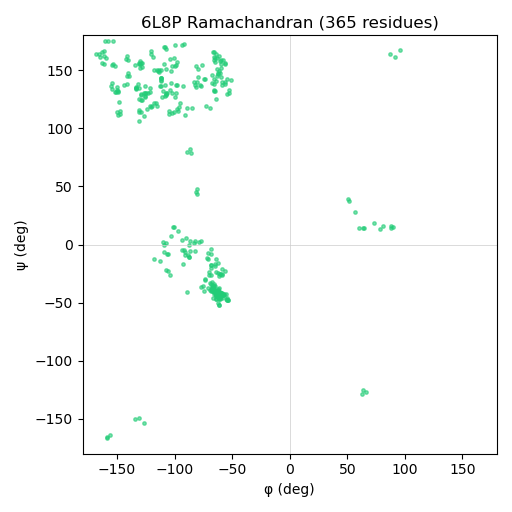9.967 1.00 15.02 37 ASP C C 1
ATOM 2117 O O . ASP C 1 57 ? 2.517 39.832 9.761 1.00 15.46 37 ASP C O 1
ATOM 2122 N N . PRO C 1 58 ? 4.215 39.665 11.215 1.00 12.81 38 PRO C N 1
ATOM 2123 C CA . PRO C 1 58 ? 3.291 39.766 12.358 1.00 11.24 38 PRO C CA 1
ATOM 2124 C C . PRO C 1 58 ? 2.578 41.096 12.413 1.00 20.17 38 PRO C C 1
ATOM 2125 O O . PRO C 1 58 ? 1.496 41.170 12.992 1.00 22.74 38 PRO C O 1
ATOM 2129 N N . GLU C 1 59 ? 3.137 42.144 11.821 1.00 19.63 39 GLU C N 1
ATOM 2130 C CA . GLU C 1 59 ? 2.466 43.445 11.929 1.00 21.84 39 GLU C CA 1
ATOM 2131 C C . GLU C 1 59 ? 1.214 43.528 11.062 1.00 27.48 39 GLU C C 1
ATOM 2132 O O . GLU C 1 59 ? 0.258 44.222 11.420 1.00 26.92 39 GLU C O 1
ATOM 2138 N N . THR C 1 60 ? 1.185 42.831 9.934 1.00 20.98 40 THR C N 1
ATOM 2139 C CA . THR C 1 60 ? 0.083 42.883 8.994 1.00 19.32 40 THR C CA 1
ATOM 2140 C C . THR C 1 60 ? -0.683 41.582 8.902 1.00 22.28 40 THR C C 1
ATOM 2141 O O . THR C 1 60 ? -1.771 41.556 8.310 1.00 21.69 40 THR C O 1
ATOM 2145 N N . MET C 1 61 ? -0.115 40.494 9.425 1.00 16.16 41 MET C N 1
ATOM 2146 C CA . MET C 1 61 ? -0.639 39.143 9.219 1.00 14.98 41 MET C CA 1
ATOM 2147 C C . MET C 1 61 ? -0.883 38.839 7.738 1.00 21.49 41 MET C C 1
ATOM 2148 O O . MET C 1 61 ? -1.849 38.169 7.369 1.00 24.42 41 MET C O 1
ATOM 2153 N N . GLU C 1 62 ? 0.019 39.307 6.881 1.00 16.62 42 GLU C N 1
ATOM 2154 C CA . GLU C 1 62 ? 0.032 38.961 5.471 1.00 15.73 42 GLU C CA 1
ATOM 2155 C C . GLU C 1 62 ? 1.271 38.118 5.198 1.00 14.30 42 GLU C C 1
ATOM 2156 O O . GLU C 1 62 ? 2.348 38.422 5.725 1.00 14.66 42 GLU C O 1
ATOM 2162 N N . LEU C 1 63 ? 1.128 37.090 4.356 1.00 13.84 43 LEU C N 1
ATOM 2163 C CA . LEU C 1 63 ? 2.304 36.310 3.948 1.00 12.30 43 LEU C CA 1
ATOM 2164 C C . LEU C 1 63 ? 3.275 37.139 3.120 1.00 11.89 43 LEU C C 1
ATOM 2165 O O . LEU C 1 63 ? 2.871 37.918 2.247 1.00 16.02 43 LEU C O 1
ATOM 2170 N N . ARG C 1 64 ? 4.564 36.903 3.333 1.00 12.20 44 ARG C N 1
ATOM 2171 C CA . ARG C 1 64 ? 5.561 37.460 2.423 1.00 13.40 44 ARG C CA 1
ATOM 2172 C C . ARG C 1 64 ? 5.420 36.845 1.042 1.00 14.20 44 ARG C C 1
ATOM 2173 O O . ARG C 1 64 ? 4.819 35.785 0.864 1.00 14.14 44 ARG C O 1
ATOM 2181 N N . GLU C 1 65 ? 5.998 37.521 0.040 1.00 14.37 45 GLU C N 1
ATOM 2182 C CA . GLU C 1 65 ? 5.887 37.079 -1.349 1.00 13.01 45 GLU C CA 1
ATOM 2183 C C . GLU C 1 65 ? 7.019 36.125 -1.712 1.00 14.90 45 GLU C C 1
ATOM 2184 O O . GLU C 1 65 ? 8.182 36.528 -1.714 1.00 15.72 45 GLU C O 1
ATOM 2190 N N . GLY C 1 66 ? 6.663 34.885 -2.051 1.00 16.13 46 GLY C N 1
ATOM 2191 C CA . GLY C 1 66 ? 7.632 33.924 -2.548 1.00 13.69 46 GLY C CA 1
ATOM 2192 C C . GLY C 1 66 ? 8.237 33.085 -1.435 1.00 12.91 46 GLY C C 1
ATOM 2193 O O . GLY C 1 66 ? 8.216 33.442 -0.262 1.00 12.61 46 GLY C O 1
ATOM 2194 N N . PHE C 1 67 ? 8.812 31.954 -1.844 1.00 13.91 47 PHE C N 1
ATOM 2195 C CA . PHE C 1 67 ? 9.324 31.000 -0.869 1.00 11.55 47 PHE C CA 1
ATOM 2196 C C . PHE C 1 67 ? 10.436 31.597 -0.018 1.00 10.36 47 PHE C C 1
ATOM 2197 O O . PHE C 1 67 ? 10.446 31.428 1.207 1.00 11.42 47 PHE C O 1
ATOM 2205 N N . LYS C 1 68 ? 11.446 32.215 -0.648 1.00 12.16 48 LYS C N 1
ATOM 2206 C CA . LYS C 1 68 ? 12.603 32.636 0.138 1.00 11.07 48 LYS C CA 1
ATOM 2207 C C . LYS C 1 68 ? 12.205 33.639 1.213 1.00 9.83 48 LYS C C 1
ATOM 2208 O O . LYS C 1 68 ? 12.612 33.511 2.377 1.00 10.49 48 LYS C O 1
ATOM 2214 N N . ALA C 1 69 ? 11.369 34.609 0.855 1.00 10.84 49 ALA C N 1
ATOM 2215 C CA . ALA C 1 69 ? 10.944 35.600 1.834 1.00 12.06 49 ALA C CA 1
ATOM 2216 C C . ALA C 1 69 ? 10.074 34.970 2.910 1.00 11.15 49 ALA C C 1
ATOM 2217 O O . ALA C 1 69 ? 10.170 35.338 4.094 1.00 11.25 49 ALA C O 1
ATOM 2219 N N . GLN C 1 70 ? 9.210 34.028 2.524 1.00 10.10 50 GLN C N 1
ATOM 2220 C CA . GLN C 1 70 ? 8.434 33.363 3.559 1.00 10.08 50 GLN C CA 1
ATOM 2221 C C . GLN C 1 70 ? 9.344 32.578 4.497 1.00 8.71 50 GLN C C 1
ATOM 2222 O O . GLN C 1 70 ? 9.114 32.576 5.704 1.00 8.96 50 GLN C O 1
ATOM 2228 N N . ALA C 1 71 ? 10.369 31.888 3.963 1.00 8.56 51 ALA C N 1
ATOM 2229 C CA . ALA C 1 71 ? 11.226 31.068 4.827 1.00 8.66 51 ALA C CA 1
ATOM 2230 C C . ALA C 1 71 ? 12.053 31.959 5.768 1.00 9.79 51 ALA C C 1
ATOM 2231 O O . ALA C 1 71 ? 12.221 31.647 6.959 1.00 9.22 51 ALA C O 1
ATOM 2233 N N . GLU C 1 72 ? 12.538 33.090 5.246 1.00 10.32 52 GLU C N 1
ATOM 2234 C CA . GLU C 1 72 ? 13.240 34.032 6.115 1.00 10.76 52 GLU C CA 1
ATOM 2235 C C . GLU C 1 72 ? 12.315 34.553 7.203 1.00 11.35 52 GLU C C 1
ATOM 2236 O O . GLU C 1 72 ? 12.707 34.652 8.376 1.00 11.14 52 GLU C O 1
ATOM 2242 N N . GLN C 1 73 ? 11.056 34.846 6.836 1.00 9.44 53 GLN C N 1
ATOM 2243 C CA . GLN C 1 73 ? 10.105 35.347 7.821 1.00 8.89 53 GLN C CA 1
ATOM 2244 C C . GLN C 1 73 ? 9.774 34.289 8.855 1.00 9.92 53 GLN C C 1
ATOM 2245 O O . GLN C 1 73 ? 9.648 34.595 10.044 1.00 9.20 53 GLN C O 1
ATOM 2251 N N . VAL C 1 74 ? 9.641 33.024 8.425 1.00 8.81 54 VAL C N 1
ATOM 2252 C CA . VAL C 1 74 ? 9.415 31.946 9.385 1.00 8.63 54 VAL C CA 1
ATOM 2253 C C . VAL C 1 74 ? 10.510 31.937 10.435 1.00 9.91 54 VAL C C 1
ATOM 2254 O O . VAL C 1 74 ? 10.247 31.729 11.630 1.00 10.13 54 VAL C O 1
ATOM 2258 N N . PHE C 1 75 ? 11.776 32.121 10.006 1.00 9.14 55 PHE C N 1
ATOM 2259 C CA . PHE C 1 75 ? 12.851 32.129 10.999 1.00 9.03 55 PHE C CA 1
ATOM 2260 C C . PHE C 1 75 ? 12.748 33.312 11.947 1.00 10.29 55 PHE C C 1
ATOM 2261 O O . PHE C 1 75 ? 13.006 33.151 13.141 1.00 11.65 55 PHE C O 1
ATOM 2269 N N . GLU C 1 76 ? 12.393 34.492 11.439 1.00 9.36 56 GLU C N 1
ATOM 2270 C CA . GLU C 1 76 ? 12.186 35.621 12.359 1.00 10.21 56 GLU C CA 1
ATOM 2271 C C . GLU C 1 76 ? 11.098 35.305 13.366 1.00 10.69 56 GLU C C 1
ATOM 2272 O O . GLU C 1 76 ? 11.228 35.615 14.565 1.00 11.99 56 GLU C O 1
ATOM 2278 N N . ASN C 1 77 ? 10.008 34.703 12.887 1.00 8.85 57 ASN C N 1
ATOM 2279 C CA . ASN C 1 77 ? 8.874 34.377 13.754 1.00 8.82 57 ASN C CA 1
ATOM 2280 C C . ASN C 1 77 ? 9.268 33.368 14.821 1.00 9.23 57 ASN C C 1
ATOM 2281 O O . ASN C 1 77 ? 8.923 33.515 16.002 1.00 10.21 57 ASN C O 1
ATOM 2286 N N . ILE C 1 78 ? 9.963 32.300 14.405 1.00 8.35 58 ILE C N 1
ATOM 2287 C CA . ILE C 1 78 ? 10.434 31.303 15.364 1.00 7.12 58 ILE C CA 1
ATOM 2288 C C . ILE C 1 78 ? 11.388 31.933 16.355 1.00 9.65 58 ILE C C 1
ATOM 2289 O O . ILE C 1 78 ? 11.281 31.687 17.553 1.00 10.56 58 ILE C O 1
ATOM 2294 N N . LYS C 1 79 ? 12.322 32.768 15.877 1.00 9.54 59 LYS C N 1
ATOM 2295 C CA . LYS C 1 79 ? 13.267 33.415 16.782 1.00 9.26 59 LYS C CA 1
ATOM 2296 C C . LYS C 1 79 ? 12.556 34.235 17.838 1.00 9.69 59 LYS C C 1
ATOM 2297 O O . LYS C 1 79 ? 12.928 34.180 19.020 1.00 11.28 59 LYS C O 1
ATOM 2303 N N . ALA C 1 80 ? 11.525 34.989 17.437 1.00 10.87 60 ALA C N 1
ATOM 2304 C CA . ALA C 1 80 ? 10.789 35.793 18.421 1.00 8.91 60 ALA C CA 1
ATOM 2305 C C . ALA C 1 80 ? 10.142 34.919 19.473 1.00 10.35 60 ALA C C 1
ATOM 2306 O O . ALA C 1 80 ? 10.144 35.254 20.674 1.00 12.14 60 ALA C O 1
ATOM 2308 N N . ILE C 1 81 ? 9.570 33.779 19.053 1.00 8.98 61 ILE C N 1
ATOM 2309 C CA . ILE C 1 81 ? 8.977 32.899 20.055 1.00 7.82 61 ILE C CA 1
ATOM 2310 C C . ILE C 1 81 ? 10.050 32.271 20.939 1.00 9.88 61 ILE C C 1
ATOM 2311 O O . ILE C 1 81 ? 9.826 32.070 22.128 1.00 10.63 61 ILE C O 1
ATOM 2316 N N . CYS C 1 82 ? 11.193 31.873 20.361 1.00 9.84 62 CYS C N 1
ATOM 2317 C CA . CYS C 1 82 ? 12.289 31.311 21.159 1.00 9.57 62 CYS C CA 1
ATOM 2318 C C . CYS C 1 82 ? 12.673 32.270 22.267 1.00 9.93 62 CYS C C 1
ATOM 2319 O O . CYS C 1 82 ? 12.847 31.867 23.427 1.00 11.28 62 CYS C O 1
ATOM 2322 N N . GLU C 1 83 ? 12.810 33.545 21.903 1.00 9.56 63 GLU C N 1
ATOM 2323 C CA . GLU C 1 83 ? 13.233 34.544 22.894 1.00 11.61 63 GLU C CA 1
ATOM 2324 C C . GLU C 1 83 ? 12.160 34.747 23.961 1.00 14.20 63 GLU C C 1
ATOM 2325 O O . GLU C 1 83 ? 12.488 34.886 25.150 1.00 13.65 63 GLU C O 1
ATOM 2331 N N . ALA C 1 84 ? 10.873 34.736 23.565 1.00 10.01 64 ALA C N 1
ATOM 2332 C CA . ALA C 1 84 ? 9.796 34.853 24.555 1.00 10.43 64 ALA C CA 1
ATOM 2333 C C . ALA C 1 84 ? 9.715 33.618 25.435 1.00 12.31 64 ALA C C 1
ATOM 2334 O O . ALA C 1 84 ? 9.091 33.641 26.495 1.00 13.06 64 ALA C O 1
ATOM 2336 N N . ALA C 1 85 ? 10.276 32.488 24.986 1.00 9.40 65 ALA C N 1
ATOM 2337 C CA . ALA C 1 85 ? 10.343 31.323 25.837 1.00 10.27 65 ALA C CA 1
ATOM 2338 C C . ALA C 1 85 ? 11.625 31.269 26.665 1.00 13.56 65 ALA C C 1
ATOM 2339 O O . ALA C 1 85 ? 11.861 30.256 27.336 1.00 15.63 65 ALA C O 1
ATOM 2341 N N . GLY C 1 86 ? 12.456 32.311 26.621 1.00 13.63 66 GLY C N 1
ATOM 2342 C CA . GLY C 1 86 ? 13.677 32.361 27.414 1.00 15.36 66 GLY C CA 1
ATOM 2343 C C . GLY C 1 86 ? 14.884 31.738 26.761 1.00 19.86 66 GLY C C 1
ATOM 2344 O O . GLY C 1 86 ? 15.905 31.493 27.439 1.00 18.99 66 GLY C O 1
ATOM 2345 N N . GLY C 1 87 ? 14.813 31.484 25.465 1.00 14.65 67 GLY C N 1
ATOM 2346 C CA . GLY C 1 87 ? 15.892 30.855 24.733 1.00 13.42 67 GLY C CA 1
ATOM 2347 C C . GLY C 1 87 ? 16.241 31.598 23.454 1.00 14.91 67 GLY C C 1
ATOM 2348 O O . GLY C 1 87 ? 16.108 32.818 23.338 1.00 16.77 67 GLY C O 1
ATOM 2349 N N . SER C 1 88 ? 16.698 30.825 22.471 1.00 14.16 68 SER C N 1
ATOM 2350 C CA . SER C 1 88 ? 17.162 31.382 21.206 1.00 13.25 68 SER C CA 1
ATOM 2351 C C . SER C 1 88 ? 17.132 30.257 20.185 1.00 10.67 68 SER C C 1
ATOM 2352 O O . SER C 1 88 ? 16.871 29.102 20.532 1.00 14.06 68 SER C O 1
ATOM 2355 N N . LEU C 1 89 ? 17.431 30.593 18.925 1.00 12.91 69 LEU C N 1
ATOM 2356 C CA . LEU C 1 89 ? 17.473 29.547 17.905 1.00 13.55 69 LEU C CA 1
ATOM 2357 C C . LEU C 1 89 ? 18.540 28.516 18.207 1.00 14.16 69 LEU C C 1
ATOM 2358 O O . LEU C 1 89 ? 18.402 27.361 17.796 1.00 14.05 69 LEU C O 1
ATOM 2363 N N . ASN C 1 90 ? 19.586 28.882 18.969 1.00 14.11 70 ASN C N 1
ATOM 2364 C CA . ASN C 1 90 ? 20.605 27.898 19.324 1.00 15.40 70 ASN C CA 1
ATOM 2365 C C . ASN C 1 90 ? 20.066 26.769 20.211 1.00 15.75 70 ASN C C 1
ATOM 2366 O O . ASN C 1 90 ? 20.697 25.706 20.323 1.00 19.69 70 ASN C O 1
ATOM 2371 N N . ASP C 1 91 ? 18.921 26.973 20.855 1.00 11.97 71 ASP C N 1
ATOM 2372 C CA . ASP C 1 91 ? 18.330 25.958 21.695 1.00 11.52 71 ASP C CA 1
ATOM 2373 C C . ASP C 1 91 ? 17.433 24.980 20.929 1.00 9.67 71 ASP C C 1
ATOM 2374 O O . ASP C 1 91 ? 17.005 23.984 21.515 1.00 11.40 71 ASP C O 1
ATOM 2379 N N . VAL C 1 92 ? 17.185 25.198 19.633 1.00 9.16 72 VAL C N 1
ATOM 2380 C CA . VAL C 1 92 ? 16.375 24.233 18.890 1.00 12.37 72 VAL C CA 1
ATOM 2381 C C . VAL C 1 92 ? 17.103 22.903 18.800 1.00 10.80 72 VAL C C 1
ATOM 2382 O O . VAL C 1 92 ? 18.295 22.842 18.441 1.00 11.66 72 VAL C O 1
ATOM 2386 N N . VAL C 1 93 ? 16.390 21.821 19.112 1.00 8.91 73 VAL C N 1
ATOM 2387 C CA . VAL C 1 93 ? 16.933 20.484 18.942 1.00 7.96 73 VAL C CA 1
ATOM 2388 C C . VAL C 1 93 ? 16.322 19.779 17.747 1.00 8.93 73 VAL C C 1
ATOM 2389 O O . VAL C 1 93 ? 16.946 18.833 17.227 1.00 9.67 73 VAL C O 1
ATOM 2393 N N . LYS C 1 94 ? 15.126 20.190 17.301 1.00 7.86 74 LYS C N 1
ATOM 2394 C CA . LYS C 1 94 ? 14.493 19.503 16.167 1.00 8.32 74 LYS C CA 1
ATOM 2395 C C . LYS C 1 94 ? 13.605 20.493 15.427 1.00 9.11 74 LYS C C 1
ATOM 2396 O O . LYS C 1 94 ? 12.815 21.194 16.063 1.00 10.38 74 LYS C O 1
ATOM 2402 N N . PHE C 1 95 ? 13.736 20.562 14.100 1.00 7.74 75 PHE C N 1
ATOM 2403 C CA . PHE C 1 95 ? 12.806 21.286 13.237 1.00 6.83 75 PHE C CA 1
ATOM 2404 C C . PHE C 1 95 ? 12.029 20.297 12.375 1.00 7.99 75 PHE C C 1
ATOM 2405 O O . PHE C 1 95 ? 12.581 19.278 11.935 1.00 8.81 75 PHE C O 1
ATOM 2413 N N . ASN C 1 96 ? 10.743 20.578 12.115 1.00 7.79 76 ASN C N 1
ATOM 2414 C CA . ASN C 1 96 ? 9.985 19.768 11.158 1.00 7.14 76 ASN C CA 1
ATOM 2415 C C . ASN C 1 96 ? 9.501 20.711 10.068 1.00 7.39 76 ASN C C 1
ATOM 2416 O O . ASN C 1 96 ? 8.777 21.667 10.367 1.00 9.19 76 ASN C O 1
ATOM 2421 N N . VAL C 1 97 ? 9.921 20.458 8.828 1.00 6.42 77 VAL C N 1
ATOM 2422 C CA . VAL C 1 97 ? 9.654 21.347 7.694 1.00 7.89 77 VAL C CA 1
ATOM 2423 C C . VAL C 1 97 ? 8.619 20.727 6.770 1.00 7.72 77 VAL C C 1
ATOM 2424 O O . VAL C 1 97 ? 8.774 19.567 6.360 1.00 8.31 77 VAL C O 1
ATOM 2428 N N . SER C 1 98 ? 7.591 21.508 6.423 1.00 7.17 78 SER C N 1
ATOM 2429 C CA . SER C 1 98 ? 6.589 21.111 5.439 1.00 6.15 78 SER C CA 1
ATOM 2430 C C . SER C 1 98 ? 6.687 22.121 4.303 1.00 7.32 78 SER C C 1
ATOM 2431 O O . SER C 1 98 ? 6.552 23.327 4.545 1.00 8.86 78 SER C O 1
ATOM 2434 N N . LEU C 1 99 ? 6.947 21.646 3.087 1.00 8.26 79 LEU C N 1
ATOM 2435 C CA . LEU C 1 99 ? 7.043 22.471 1.880 1.00 8.23 79 LEU C CA 1
ATOM 2436 C C . LEU C 1 99 ? 5.900 22.105 0.954 1.00 6.90 79 LEU C C 1
ATOM 2437 O O . LEU C 1 99 ? 5.509 20.941 0.899 1.00 8.95 79 LEU C O 1
ATOM 2442 N N . THR C 1 100 ? 5.391 23.077 0.171 1.00 8.07 80 THR C N 1
ATOM 2443 C CA . THR C 1 100 ? 4.490 22.656 -0.896 1.00 8.29 80 THR C CA 1
ATOM 2444 C C . THR C 1 100 ? 5.227 22.325 -2.192 1.00 9.01 80 THR C C 1
ATOM 2445 O O . THR C 1 100 ? 4.596 21.767 -3.101 1.00 9.56 80 THR C O 1
ATOM 2449 N N . ASP C 1 101 ? 6.534 22.607 -2.309 1.00 9.54 81 ASP C N 1
ATOM 2450 C CA . ASP C 1 101 ? 7.286 22.232 -3.512 1.00 9.46 81 ASP C CA 1
ATOM 2451 C C . ASP C 1 101 ? 8.725 21.913 -3.117 1.00 10.92 81 ASP C C 1
ATOM 2452 O O . ASP C 1 101 ? 9.464 22.809 -2.684 1.00 10.22 81 ASP C O 1
ATOM 2457 N N . LEU C 1 102 ? 9.134 20.628 -3.239 1.00 10.43 82 LEU C N 1
ATOM 2458 C CA . LEU C 1 102 ? 10.520 20.320 -2.899 1.00 9.26 82 LEU C CA 1
ATOM 2459 C C . LEU C 1 102 ? 11.524 20.915 -3.886 1.00 10.18 82 LEU C C 1
ATOM 2460 O O . LEU C 1 102 ? 12.727 20.848 -3.591 1.00 11.23 82 LEU C O 1
ATOM 2465 N N . SER C 1 103 ? 11.088 21.569 -4.968 1.00 10.60 83 SER C N 1
ATOM 2466 C CA . SER C 1 103 ? 12.024 22.393 -5.738 1.00 10.89 83 SER C CA 1
ATOM 2467 C C . SER C 1 103 ? 12.651 23.479 -4.894 1.00 10.85 83 SER C C 1
ATOM 2468 O O . SER C 1 103 ? 13.714 23.989 -5.259 1.00 11.58 83 SER C O 1
ATOM 2471 N N . ASP C 1 104 ? 12.022 23.852 -3.774 1.00 9.04 84 ASP C N 1
ATOM 2472 C CA . ASP C 1 104 ? 12.536 24.878 -2.886 1.00 9.58 84 ASP C CA 1
ATOM 2473 C C . ASP C 1 10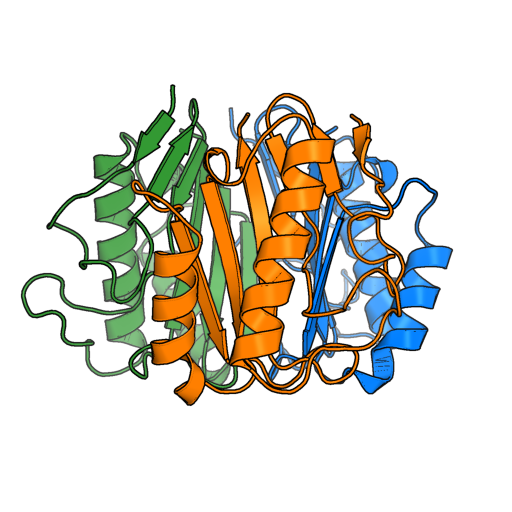4 ? 13.524 24.350 -1.850 1.00 9.41 84 ASP C C 1
ATOM 2474 O O . ASP C 1 104 ? 14.002 25.147 -1.035 1.00 9.55 84 ASP C O 1
ATOM 2479 N N . PHE C 1 105 ? 13.856 23.050 -1.904 1.00 9.97 85 PHE C N 1
ATOM 2480 C CA . PHE C 1 105 ? 14.728 22.432 -0.895 1.00 9.30 85 PHE C CA 1
ATOM 2481 C C . PHE C 1 105 ? 16.094 23.131 -0.818 1.00 8.74 85 PHE C C 1
ATOM 2482 O O . PHE C 1 105 ? 16.595 23.398 0.282 1.00 11.02 85 PHE C O 1
ATOM 2490 N N . ALA C 1 106 ? 16.686 23.476 -1.977 1.00 10.69 86 ALA C N 1
ATOM 2491 C CA . ALA C 1 106 ? 18.007 24.101 -1.959 1.00 11.05 86 ALA C CA 1
ATOM 2492 C C . ALA C 1 106 ? 17.955 25.453 -1.260 1.00 10.48 86 ALA C C 1
ATOM 2493 O O . ALA C 1 106 ? 18.810 25.756 -0.412 1.00 11.67 86 ALA C O 1
ATOM 2495 N N . VAL C 1 107 ? 16.959 26.283 -1.616 1.00 9.52 87 VAL C N 1
ATOM 2496 C CA . VAL C 1 107 ? 16.862 27.585 -0.952 1.00 8.65 87 VAL C CA 1
ATOM 2497 C C . VAL C 1 107 ? 16.513 27.400 0.523 1.00 11.00 87 VAL C C 1
ATOM 2498 O O . VAL C 1 107 ? 17.026 28.135 1.377 1.00 11.65 87 VAL C O 1
ATOM 2502 N N . LEU C 1 108 ? 15.677 26.387 0.854 1.00 9.67 88 LEU C N 1
ATOM 2503 C CA . LEU C 1 108 ? 15.443 26.089 2.267 1.00 9.18 88 LEU C CA 1
ATOM 2504 C C . LEU C 1 108 ? 16.760 25.881 2.990 1.00 10.77 88 LEU C C 1
ATOM 2505 O O . LEU C 1 108 ? 17.008 26.458 4.055 1.00 11.56 88 LEU C O 1
ATOM 2510 N N . ASN C 1 109 ? 17.631 25.067 2.401 1.00 9.51 89 ASN C N 1
ATOM 2511 C CA . ASN C 1 109 ? 18.874 24.751 3.088 1.00 9.33 89 ASN C CA 1
ATOM 2512 C C . ASN C 1 109 ? 19.749 25.991 3.223 1.00 10.44 89 ASN C C 1
ATOM 2513 O O . ASN C 1 109 ? 20.376 26.184 4.281 1.00 11.80 89 ASN C O 1
ATOM 2518 N N . GLU C 1 110 ? 19.737 26.884 2.205 1.00 11.00 90 GLU C N 1
ATOM 2519 C CA . GLU C 1 110 ? 20.475 28.145 2.288 1.00 11.87 90 GLU C CA 1
ATOM 2520 C C . GLU C 1 110 ? 19.947 29.032 3.399 1.00 11.20 90 GLU C C 1
ATOM 2521 O O . GLU C 1 110 ? 20.731 29.653 4.139 1.00 12.78 90 GLU C O 1
ATOM 2527 N N . VAL C 1 111 ? 18.615 29.101 3.548 1.00 11.65 91 VAL C N 1
ATOM 2528 C CA . VAL C 1 111 ? 18.045 29.959 4.573 1.00 11.73 91 VAL C CA 1
ATOM 2529 C C . VAL C 1 111 ? 18.396 29.404 5.947 1.00 10.21 91 VAL C C 1
ATOM 2530 O O . VAL C 1 111 ? 18.683 30.160 6.892 1.00 11.73 91 VAL C O 1
ATOM 2534 N N . PHE C 1 112 ? 18.432 28.064 6.074 1.00 9.52 92 PHE C N 1
ATOM 2535 C CA . PHE C 1 112 ? 18.860 27.481 7.346 1.00 8.30 92 PHE C CA 1
ATOM 2536 C C . PHE C 1 112 ? 20.285 27.909 7.676 1.00 11.81 92 PHE C C 1
ATOM 2537 O O . PHE C 1 112 ? 20.558 28.342 8.806 1.00 11.99 92 PHE C O 1
ATOM 2545 N N . VAL C 1 113 ? 21.196 27.828 6.685 1.00 12.21 93 VAL C N 1
ATOM 2546 C CA . VAL C 1 113 ? 22.594 28.169 6.967 1.00 12.06 93 VAL C CA 1
ATOM 2547 C C . VAL C 1 113 ? 22.682 29.623 7.397 1.00 12.57 93 VAL C C 1
ATOM 2548 O O . VAL C 1 113 ? 23.436 29.976 8.327 1.00 15.25 93 VAL C O 1
ATOM 2552 N N . ALA C 1 114 ? 21.876 30.480 6.771 1.00 13.09 94 ALA C N 1
ATOM 2553 C CA . ALA C 1 114 ? 21.990 31.905 7.060 1.00 14.07 94 ALA C CA 1
ATOM 2554 C C . ALA C 1 114 ? 21.504 32.234 8.461 1.00 17.92 94 ALA C C 1
ATOM 2555 O O . ALA C 1 114 ? 21.952 33.227 9.056 1.00 19.62 94 ALA C O 1
ATOM 2557 N N . ASN C 1 115 ? 20.605 31.423 9.021 1.00 13.16 95 ASN C N 1
ATOM 2558 C CA . ASN C 1 115 ? 19.976 31.739 10.291 1.00 13.96 95 ASN C CA 1
ATOM 2559 C C . ASN C 1 115 ? 20.475 30.906 11.461 1.00 14.53 95 ASN C C 1
ATOM 2560 O O . ASN C 1 115 ? 20.118 31.212 12.608 1.00 19.33 95 ASN C O 1
ATOM 2565 N N . LEU C 1 116 ? 21.281 29.878 11.220 1.00 12.58 96 LEU C N 1
ATOM 2566 C CA . LEU C 1 116 ? 21.692 28.947 12.253 1.00 13.62 96 LEU C CA 1
ATOM 2567 C C . LEU C 1 116 ? 23.202 28.824 12.245 1.00 16.37 96 LEU C C 1
ATOM 2568 O O . LEU C 1 116 ? 23.853 29.009 11.219 1.00 17.85 96 LEU C O 1
ATOM 2573 N N . SER C 1 117 ? 23.748 28.426 13.377 1.00 17.36 97 SER C N 1
ATOM 2574 C CA . SER C 1 117 ? 25.155 28.070 13.422 1.00 18.19 97 SER C CA 1
ATOM 2575 C C . SER C 1 117 ? 25.304 26.613 13.819 1.00 20.22 97 SER C C 1
ATOM 2576 O O . SER C 1 117 ? 24.437 26.040 14.497 1.00 22.45 97 SER C O 1
ATOM 2579 N N . GLU C 1 118 ? 26.371 26.000 13.329 1.00 18.33 98 GLU C N 1
ATOM 2580 C CA . GLU C 1 118 ? 26.665 24.618 13.670 1.00 17.25 98 GLU C CA 1
ATOM 2581 C C . GLU C 1 118 ? 26.905 24.484 15.177 1.00 24.05 98 GLU C C 1
ATOM 2582 O O . GLU C 1 118 ? 27.415 25.404 15.826 1.00 25.25 98 GLU C O 1
ATOM 2588 N N . PRO C 1 119 ? 26.538 23.341 15.771 1.00 25.05 99 PRO C N 1
ATOM 2589 C CA . PRO C 1 119 ? 25.909 22.202 15.089 1.00 23.95 99 PRO C CA 1
ATOM 2590 C C . PRO C 1 119 ? 24.411 22.446 14.865 1.00 16.63 99 PRO C C 1
ATOM 2591 O O . PRO C 1 119 ? 23.723 23.038 15.693 1.00 18.14 99 PRO C O 1
ATOM 2595 N N . TYR C 1 120 ? 23.925 21.972 13.740 1.00 15.42 100 TYR C N 1
ATOM 2596 C CA . TYR C 1 120 ? 22.541 22.248 13.368 1.00 14.40 100 TYR C CA 1
ATOM 2597 C C . TYR C 1 120 ? 21.592 21.293 14.085 1.00 15.40 100 TYR C C 1
ATOM 2598 O O . TYR C 1 120 ? 21.979 20.177 14.454 1.00 15.90 100 TYR C O 1
ATOM 2607 N N . PRO C 1 121 ? 20.342 21.692 14.306 1.00 10.37 101 PRO C N 1
ATOM 2608 C CA . PRO C 1 121 ? 19.376 20.770 14.918 1.00 10.23 101 PRO C CA 1
ATOM 2609 C C . PRO C 1 121 ? 19.073 19.579 14.021 1.00 7.37 101 PRO C C 1
ATOM 2610 O O . PRO C 1 121 ? 19.373 19.560 12.818 1.00 10.45 101 PRO C O 1
ATOM 2614 N N . ALA C 1 122 ? 18.446 18.580 14.636 1.00 7.34 102 ALA C N 1
ATOM 2615 C CA . ALA C 1 122 ? 17.841 17.493 13.849 1.00 7.74 102 ALA C CA 1
ATOM 2616 C C . ALA C 1 122 ? 16.690 18.065 13.024 1.00 8.85 102 ALA C C 1
ATOM 2617 O O . ALA C 1 122 ? 16.156 19.136 13.341 1.00 9.27 102 ALA C O 1
ATOM 2619 N N . ARG C 1 123 ? 16.318 17.359 11.950 1.00 6.79 103 ARG C N 1
ATOM 2620 C CA . ARG C 1 123 ? 15.303 17.902 11.049 1.00 6.71 103 ARG C CA 1
ATOM 2621 C C . ARG C 1 123 ? 14.584 16.767 10.334 1.00 10.23 103 ARG C C 1
ATOM 2622 O O . ARG C 1 123 ? 15.132 15.667 10.145 1.00 8.96 103 ARG C O 1
ATOM 2630 N N . ALA C 1 124 ? 13.347 17.069 9.903 1.00 7.99 104 ALA C N 1
ATOM 2631 C CA . ALA C 1 124 ? 12.661 16.264 8.905 1.00 7.26 104 ALA C CA 1
ATOM 2632 C C . ALA C 1 124 ? 12.045 17.214 7.890 1.00 8.53 104 ALA C C 1
ATOM 2633 O O . ALA C 1 124 ? 11.794 18.395 8.196 1.00 9.84 104 ALA C O 1
ATOM 2635 N N . ALA C 1 125 ? 11.850 16.727 6.671 1.00 8.86 105 ALA C N 1
ATOM 2636 C CA . ALA C 1 125 ? 11.340 17.610 5.625 1.00 9.29 105 ALA C CA 1
ATOM 2637 C C . ALA C 1 125 ? 10.515 16.772 4.664 1.00 8.82 105 ALA C C 1
ATOM 2638 O O . ALA C 1 125 ? 10.964 15.708 4.214 1.00 10.53 105 ALA C O 1
ATOM 2640 N N . VAL C 1 126 ? 9.307 17.249 4.349 1.00 8.06 106 VAL C N 1
ATOM 2641 C CA . VAL C 1 126 ? 8.434 16.562 3.400 1.00 6.47 106 VAL C CA 1
ATOM 2642 C C . VAL C 1 126 ? 7.741 17.585 2.528 1.00 6.31 106 VAL C C 1
ATOM 2643 O O . VAL C 1 126 ? 7.616 18.759 2.898 1.00 8.51 106 VAL C O 1
ATOM 2647 N N . GLN C 1 127 ? 7.268 17.136 1.360 1.00 6.43 107 GLN C N 1
ATOM 2648 C CA . GLN C 1 127 ? 6.376 17.955 0.541 1.00 7.63 107 GLN C CA 1
ATOM 2649 C C . GLN C 1 127 ? 4.938 17.571 0.847 1.00 9.82 107 GLN C C 1
ATOM 2650 O O . GLN C 1 127 ? 4.571 16.388 0.738 1.00 9.08 107 GLN C O 1
ATOM 2656 N N . VAL C 1 128 ? 4.157 18.552 1.277 1.00 7.55 108 VAL C N 1
ATOM 2657 C CA . VAL C 1 128 ? 2.730 18.352 1.541 1.00 7.98 108 VAL C CA 1
ATOM 2658 C C . VAL C 1 128 ? 1.913 18.860 0.365 1.00 7.05 108 VAL C C 1
ATOM 2659 O O . VAL C 1 128 ? 2.424 19.499 -0.563 1.00 10.91 108 VAL C O 1
ATOM 2663 N N . ALA C 1 129 ? 0.601 18.576 0.393 1.00 7.48 109 ALA C N 1
ATOM 2664 C CA . ALA C 1 129 ? -0.284 19.040 -0.681 1.00 9.96 109 ALA C CA 1
ATOM 2665 C C . ALA C 1 129 ? -0.627 20.528 -0.569 1.00 11.34 109 ALA C C 1
ATOM 2666 O O . ALA C 1 129 ? -0.750 21.227 -1.592 1.00 13.24 109 ALA C O 1
ATOM 2668 N N . ALA C 1 130 ? -0.802 21.034 0.651 1.00 8.70 110 ALA C N 1
ATOM 2669 C CA . ALA C 1 130 ? -1.185 22.424 0.854 1.00 8.11 110 ALA C CA 1
ATOM 2670 C C . ALA C 1 130 ? -0.931 22.747 2.310 1.00 7.10 110 ALA C C 1
ATOM 2671 O O . ALA C 1 130 ? -0.788 21.851 3.146 1.00 8.88 110 ALA C O 1
ATOM 2673 N N . LEU C 1 131 ? -0.855 24.041 2.598 1.00 8.80 111 LEU C N 1
ATOM 2674 C CA . LEU C 1 131 ? -0.632 24.552 3.942 1.00 7.76 111 LEU C CA 1
ATOM 2675 C C . LEU C 1 131 ? -1.653 25.613 4.307 1.00 10.85 111 LEU C C 1
ATOM 2676 O O . LEU C 1 131 ? -2.200 26.297 3.427 1.00 9.60 111 LEU C O 1
ATOM 2681 N N . PRO C 1 132 ? -1.891 25.823 5.604 1.00 8.71 112 PRO C N 1
ATOM 2682 C CA . PRO C 1 132 ? -2.805 26.872 6.032 1.00 10.09 112 PRO C CA 1
ATOM 2683 C C . PRO C 1 132 ? -2.486 28.210 5.400 1.00 10.53 112 PRO C C 1
ATOM 2684 O O . PRO C 1 132 ? -1.320 28.563 5.185 1.00 10.79 112 PRO C O 1
ATOM 2688 N N . LYS C 1 133 ? -3.567 28.936 5.053 1.00 10.43 113 LYS C N 1
ATOM 2689 C CA . LYS C 1 133 ? -3.514 30.279 4.471 1.00 10.68 113 LYS C CA 1
ATOM 2690 C C . LYS C 1 133 ? -2.772 30.330 3.151 1.00 11.35 113 LYS C C 1
ATOM 2691 O O . LYS C 1 133 ? -2.512 31.432 2.637 1.00 14.84 113 LYS C O 1
ATOM 2697 N N . GLY C 1 134 ? -2.509 29.180 2.532 1.00 10.11 114 GLY C N 1
ATOM 2698 C CA . GLY C 1 134 ? -1.798 29.142 1.269 1.00 10.87 114 GLY C CA 1
ATOM 2699 C C . GLY C 1 134 ? -0.314 29.431 1.381 1.00 10.64 114 GLY C C 1
ATOM 2700 O O . GLY C 1 134 ? 0.324 29.715 0.360 1.00 12.94 114 GLY C O 1
ATOM 2701 N N . GLY C 1 135 ? 0.257 29.309 2.576 1.00 8.72 115 GLY C N 1
ATOM 2702 C CA . GLY C 1 135 ? 1.720 29.379 2.684 1.00 8.97 115 GLY C CA 1
ATOM 2703 C C . GLY C 1 135 ? 2.407 28.294 1.871 1.00 9.37 115 GLY C C 1
ATOM 2704 O O . GLY C 1 135 ? 1.804 27.266 1.529 1.00 10.23 115 GLY C O 1
ATOM 2705 N N . VAL C 1 136 ? 3.694 28.527 1.549 1.00 7.63 116 VAL C N 1
ATOM 2706 C CA . VAL C 1 136 ? 4.493 27.510 0.859 1.00 7.36 116 VAL C CA 1
ATOM 2707 C C . VAL C 1 136 ? 5.540 26.861 1.769 1.00 8.35 116 VAL C C 1
ATOM 2708 O O . VAL C 1 136 ? 6.281 25.978 1.317 1.00 10.18 116 VAL C O 1
ATOM 2712 N N . VAL C 1 137 ? 5.599 27.243 3.037 1.00 7.03 117 VAL C N 1
ATOM 2713 C CA . VAL C 1 137 ? 6.531 26.617 3.985 1.00 6.45 117 VAL C CA 1
ATOM 2714 C C . VAL C 1 137 ? 5.969 26.794 5.392 1.00 6.43 117 VAL C C 1
ATOM 2715 O O . VAL C 1 137 ? 5.476 27.860 5.766 1.00 9.49 117 VAL C O 1
ATOM 2719 N N . GLU C 1 138 ? 6.035 25.705 6.169 1.00 6.59 118 GLU C N 1
ATOM 2720 C CA . GLU C 1 138 ? 5.658 25.719 7.587 1.00 6.62 118 GLU C CA 1
ATOM 2721 C C . GLU C 1 138 ? 6.757 25.004 8.354 1.00 7.52 118 GLU C C 1
ATOM 2722 O O . GLU C 1 138 ? 7.206 23.930 7.932 1.00 9.35 118 GLU C O 1
ATOM 2728 N N . ILE C 1 139 ? 7.217 25.577 9.469 1.00 6.40 119 ILE C N 1
ATOM 2729 C CA . ILE C 1 139 ? 8.295 24.948 10.229 1.00 7.39 119 ILE C CA 1
ATOM 2730 C C . ILE C 1 139 ? 7.880 24.905 11.688 1.00 8.36 119 ILE C C 1
ATOM 2731 O O . ILE C 1 139 ? 7.526 25.939 12.263 1.00 8.29 119 ILE C O 1
ATOM 2736 N N . GLU C 1 140 ? 7.914 23.706 12.271 1.00 7.43 120 GLU C N 1
ATOM 2737 C CA . GLU C 1 140 ? 7.673 23.439 13.690 1.00 7.46 120 GLU C CA 1
ATOM 2738 C C . GLU C 1 140 ? 9.006 23.306 14.397 1.00 8.53 120 GLU C C 1
ATOM 2739 O O . GLU C 1 140 ? 9.997 22.898 13.770 1.00 10.02 120 GLU C O 1
ATOM 2745 N N . SER C 1 141 ? 9.027 23.579 15.714 1.00 7.73 121 SER C N 1
ATOM 2746 C CA . SER C 1 141 ? 10.326 23.539 16.418 1.00 7.20 121 SER C CA 1
ATOM 2747 C C . SER C 1 141 ? 10.167 22.936 17.802 1.00 9.35 121 SER C C 1
ATOM 2748 O O . SER C 1 141 ? 9.153 23.162 18.466 1.00 10.29 121 SER C O 1
ATOM 2751 N N . ILE C 1 142 ? 11.177 22.188 18.263 1.00 8.43 122 ILE C N 1
ATOM 2752 C CA . ILE C 1 142 ? 11.293 21.791 19.662 1.00 7.13 122 ILE C CA 1
ATOM 2753 C C . ILE C 1 142 ? 12.628 22.330 20.164 1.00 9.83 122 ILE C C 1
ATOM 2754 O O . ILE C 1 142 ? 13.662 22.147 19.495 1.00 10.07 122 ILE C O 1
ATOM 2759 N N . LEU C 1 143 ? 12.610 22.930 21.358 1.00 9.54 123 LEU C N 1
ATOM 2760 C CA . LEU C 1 143 ? 13.799 23.484 22.004 1.00 8.60 123 LEU C CA 1
ATOM 2761 C C . LEU C 1 143 ? 14.100 22.724 23.273 1.00 11.49 123 LEU C C 1
ATOM 2762 O O . LEU C 1 143 ? 13.188 22.257 23.962 1.00 10.81 123 LEU C O 1
ATOM 2767 N N . TYR C 1 144 ? 15.389 22.662 23.614 1.00 10.34 124 TYR C N 1
ATOM 2768 C CA . TYR C 1 144 ? 15.819 22.364 24.979 1.00 13.01 124 TYR C CA 1
ATOM 2769 C C . TYR C 1 144 ? 16.714 23.517 25.411 1.00 12.47 124 TYR C C 1
ATOM 2770 O O . TYR C 1 144 ? 17.789 23.729 24.827 1.00 14.91 124 TYR C O 1
ATOM 2779 N N . ILE C 1 145 ? 16.280 24.255 26.431 1.00 14.72 125 ILE C N 1
ATOM 2780 C CA . ILE C 1 145 ? 17.003 25.471 26.808 1.00 17.80 125 ILE C CA 1
ATOM 2781 C C . ILE C 1 145 ? 18.045 25.182 27.894 1.00 24.04 125 ILE C C 1
ATOM 2782 O O . ILE C 1 145 ? 17.676 24.700 28.941 1.00 22.71 125 ILE C O 1
#

Sequence (371 aa):
TRQTIQTDKAPAAVGTYSQAVKVGNTVYISGQLGFDPETMELREGFKAQAEQVFENIKAICEAAGGSLNDVVKFNVSLTDLSDFAVLNEVFVANLSEPYPARAAVQVAALPKGGVVEIESILYIRQTIQTDKAPAAVGTYSQAVKVGNTVYISGQLGFDPETMELREGFKAQAEQVFENIKAICEAAGGSLNDVVKFNVSLTDLSDFAVLNEVFVANLSEPYPARAAVQVAALPKGGVVEIESILYITRQTIQTDKAPAAVGTYSQAVKVGNTVYISGQLGFDPETMELREGFKAQAEQVFENIKAICEAAGGSLNDVVKFNVSLTDLSDFAVLNEVFVANLSEPYPARAAVQVAALPKGGVVEIESILYI

Radius of gyration: 18.73 Å; Cα contacts (8 Å, |Δi|>4): 917; chains: 3; bounding box: 48×51×41 Å

Organism: NCBI:txid2058322